Protein AF-A0A285QYZ1-F1 (afdb_monomer)

Foldseek 3Di:
DDDDDDDDDDDDDDDDPPPPPPPPPPPPPPPWAAFFAPAFADPLCVLVLVLQQVDDADPLDDRDDSRFKDWQDDPRHFWTKMKGASTLFKIKIWTGLGSVDDDTDIDIDTLVCLQPDAWDWRDLDAFGKTKTKGKHKDDFPAKDKDDCCVFWPDGKTWDWTDNDPRTIMIMIMTMGHHHNVSDGRFIWIDGPVDDIDTHD

Structure (mmCIF, N/CA/C/O backbone):
da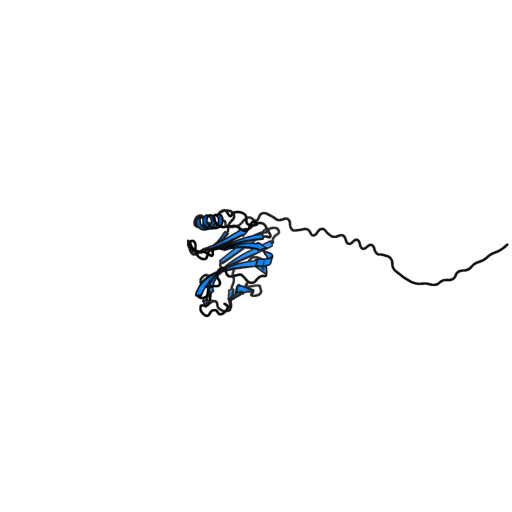ta_AF-A0A285QYZ1-F1
#
_entry.id   AF-A0A285QYZ1-F1
#
loop_
_atom_site.group_PDB
_atom_site.id
_atom_site.type_symbol
_atom_site.label_atom_id
_atom_site.label_alt_id
_atom_site.label_comp_id
_atom_site.label_asym_id
_atom_site.label_entity_id
_atom_site.label_seq_id
_atom_site.pdbx_PDB_ins_code
_atom_site.Cartn_x
_atom_site.Cartn_y
_atom_site.Cartn_z
_atom_site.occupancy
_atom_site.B_iso_or_equiv
_atom_site.auth_seq_id
_atom_site.auth_comp_id
_atom_site.auth_asym_id
_atom_site.auth_atom_id
_atom_site.pdbx_PDB_model_num
ATOM 1 N N . MET A 1 1 ? -11.113 -36.957 92.782 1.00 35.94 1 MET A N 1
ATOM 2 C CA . MET A 1 1 ? -9.769 -36.358 92.970 1.00 35.94 1 MET A CA 1
ATOM 3 C C . MET A 1 1 ? -9.067 -36.453 91.620 1.00 35.94 1 MET A C 1
ATOM 5 O O . MET A 1 1 ? -9.061 -37.548 91.094 1.00 35.94 1 MET A O 1
ATOM 9 N N . GLY A 1 2 ? -8.565 -35.432 90.932 1.00 36.56 2 GLY A N 1
ATOM 10 C CA . GLY A 1 2 ? -8.428 -33.998 91.167 1.00 36.56 2 GLY A CA 1
ATOM 11 C C . GLY A 1 2 ? -8.202 -33.289 89.814 1.00 36.56 2 GLY A C 1
ATOM 12 O O . GLY A 1 2 ? -7.959 -33.935 88.800 1.00 36.56 2 GLY A O 1
ATOM 13 N N . ARG A 1 3 ? -8.366 -31.964 89.822 1.00 43.25 3 ARG A N 1
ATOM 14 C CA . ARG A 1 3 ? -8.270 -31.018 88.695 1.00 43.25 3 ARG A CA 1
ATOM 15 C C . ARG A 1 3 ? -6.832 -30.832 88.184 1.00 43.25 3 ARG A C 1
ATOM 17 O O . ARG A 1 3 ? -5.896 -31.007 88.954 1.00 43.25 3 ARG A O 1
ATOM 24 N N . GLY A 1 4 ? -6.691 -30.298 86.966 1.00 33.59 4 GLY A N 1
ATOM 25 C CA . GLY A 1 4 ? -5.465 -29.631 86.509 1.00 33.59 4 GLY A CA 1
ATOM 26 C C . GLY A 1 4 ? -5.650 -28.852 85.202 1.00 33.59 4 GLY A C 1
ATOM 27 O O . GLY A 1 4 ? -5.590 -29.434 84.129 1.00 33.59 4 GLY A O 1
ATOM 28 N N . PHE A 1 5 ? -5.893 -27.543 85.317 1.00 43.97 5 PHE A N 1
ATOM 29 C CA . PHE A 1 5 ? -5.829 -26.542 84.242 1.00 43.97 5 PHE A CA 1
ATOM 30 C C . PHE A 1 5 ? -4.370 -26.229 83.872 1.00 43.97 5 PHE A C 1
ATOM 32 O O . PHE A 1 5 ? -3.501 -26.262 84.741 1.00 43.97 5 PHE A O 1
ATOM 39 N N . GLY A 1 6 ? -4.133 -25.802 82.630 1.00 33.53 6 GLY A N 1
ATOM 40 C CA . GLY A 1 6 ? -2.868 -25.195 82.212 1.00 33.53 6 GLY A CA 1
ATOM 41 C C . GLY A 1 6 ? -2.947 -24.593 80.811 1.00 33.53 6 GLY A C 1
ATOM 42 O O . GLY A 1 6 ? -2.484 -25.195 79.852 1.00 33.53 6 GLY A O 1
ATOM 43 N N . VAL A 1 7 ? -3.564 -23.415 80.700 1.00 44.44 7 VAL A N 1
ATOM 44 C CA . VAL A 1 7 ? -3.479 -22.539 79.521 1.00 44.44 7 VAL A CA 1
ATOM 45 C C . VAL A 1 7 ? -2.119 -21.846 79.543 1.00 44.44 7 VAL A C 1
ATOM 47 O O . VAL A 1 7 ? -1.777 -21.235 80.551 1.00 44.44 7 VAL A O 1
ATOM 50 N N . LEU A 1 8 ? -1.396 -21.860 78.425 1.00 41.22 8 LEU A N 1
ATOM 51 C CA . LEU A 1 8 ? -0.415 -20.824 78.104 1.00 41.22 8 LEU A CA 1
ATOM 52 C C . LEU A 1 8 ? -0.618 -20.402 76.649 1.00 41.22 8 LEU A C 1
ATOM 54 O O . LEU A 1 8 ? -0.287 -21.118 75.708 1.00 41.22 8 LEU A O 1
ATOM 58 N N . CYS A 1 9 ? -1.213 -19.221 76.499 1.00 34.00 9 CYS A N 1
ATOM 59 C CA . CYS A 1 9 ? -1.198 -18.437 75.279 1.00 34.00 9 CYS A CA 1
ATOM 60 C C . CYS A 1 9 ? 0.248 -18.116 74.883 1.00 34.00 9 CYS A C 1
ATOM 62 O O . CYS A 1 9 ? 1.008 -17.588 75.692 1.00 34.00 9 CYS A O 1
ATOM 64 N N . SER A 1 10 ? 0.585 -18.316 73.612 1.00 40.56 10 SER A N 1
ATOM 65 C CA . SER A 1 10 ? 1.468 -17.408 72.877 1.00 40.56 10 SER A CA 1
ATOM 66 C C . SER A 1 10 ? 1.077 -17.403 71.399 1.00 40.56 10 SER A C 1
ATOM 68 O O . SER A 1 10 ? 1.306 -18.328 70.633 1.00 40.56 10 SER A O 1
ATOM 70 N N . THR A 1 11 ? 0.364 -16.329 71.107 1.00 40.88 11 THR A N 1
ATOM 71 C CA . THR A 1 11 ? 0.007 -15.632 69.875 1.00 40.88 11 THR A CA 1
ATOM 72 C C . THR A 1 11 ? 1.037 -15.588 68.725 1.00 40.88 11 THR A C 1
ATOM 74 O O . THR A 1 11 ? 2.233 -15.461 68.964 1.00 40.88 11 THR A O 1
ATOM 77 N N . VAL A 1 12 ? 0.466 -15.461 67.508 1.00 37.19 12 VAL A N 1
ATOM 78 C CA . VAL A 1 12 ? 0.984 -14.928 66.212 1.00 37.19 12 VAL A CA 1
ATOM 79 C C . VAL A 1 12 ? 1.873 -15.910 65.414 1.00 37.19 12 VAL A C 1
ATOM 81 O O . VAL A 1 12 ? 2.801 -16.474 65.963 1.00 37.19 12 VAL A O 1
ATOM 84 N N . ALA A 1 13 ? 1.667 -16.209 64.125 1.00 36.06 13 ALA A N 1
ATOM 85 C CA . ALA A 1 13 ? 1.184 -15.384 63.021 1.00 36.06 13 ALA A CA 1
ATOM 86 C C . ALA A 1 13 ? 0.623 -16.238 61.862 1.00 36.06 13 ALA A C 1
ATOM 88 O O . ALA A 1 13 ? 1.117 -17.334 61.621 1.00 36.06 13 ALA A O 1
ATOM 89 N N . LEU A 1 14 ? -0.372 -15.678 61.156 1.00 35.84 14 LEU A N 1
ATOM 90 C CA . LEU A 1 14 ? -0.479 -15.548 59.688 1.00 35.84 14 LEU A CA 1
ATOM 91 C C . LEU A 1 14 ? 0.236 -16.625 58.834 1.00 35.84 14 LEU A C 1
ATOM 93 O O . LEU A 1 14 ? 1.443 -16.791 58.916 1.00 35.84 14 LEU A O 1
ATOM 97 N N . VAL A 1 15 ? -0.403 -17.298 57.878 1.00 39.53 15 VAL A N 1
ATOM 98 C CA . VAL A 1 15 ? -1.133 -16.718 56.743 1.00 39.53 15 VAL A CA 1
ATOM 99 C C . VAL A 1 15 ? -2.159 -17.744 56.246 1.00 39.53 15 VAL A C 1
ATOM 101 O O . VAL A 1 15 ? -1.820 -18.877 55.915 1.00 39.53 15 VAL A O 1
ATOM 104 N N . THR A 1 16 ? -3.417 -17.324 56.148 1.00 41.75 16 THR A N 1
ATOM 105 C CA . THR A 1 16 ? -4.431 -17.945 55.293 1.00 41.75 16 THR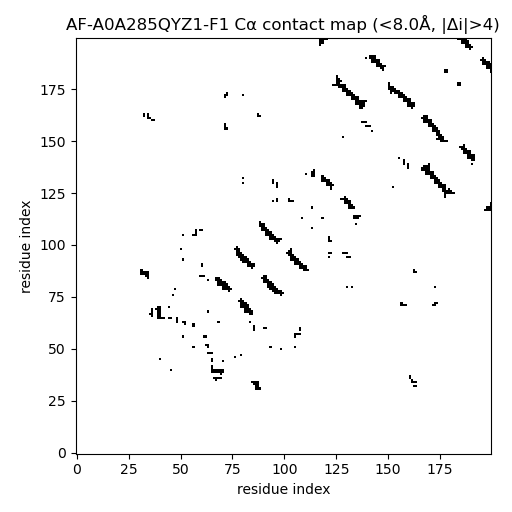 A CA 1
ATOM 106 C C . THR A 1 16 ? -3.919 -17.970 53.859 1.00 41.75 16 THR A C 1
ATOM 108 O O . THR A 1 16 ? -3.808 -16.918 53.229 1.00 41.75 16 THR A O 1
ATOM 111 N N . VAL A 1 17 ? -3.608 -19.156 53.340 1.00 44.97 17 VAL A N 1
ATOM 112 C CA . VAL A 1 17 ? -3.366 -19.347 51.910 1.00 44.97 17 VAL A CA 1
ATOM 113 C C . VAL A 1 17 ? -4.695 -19.087 51.202 1.00 44.97 17 VAL A C 1
ATOM 115 O O . VAL A 1 17 ? -5.559 -19.958 51.126 1.00 44.97 17 VAL A O 1
ATOM 118 N N . LEU A 1 18 ? -4.879 -17.849 50.735 1.00 37.94 18 LEU A N 1
ATOM 119 C CA . LEU A 1 18 ? -5.828 -17.546 49.679 1.00 37.94 18 LEU A CA 1
ATOM 120 C C . LEU A 1 18 ? -5.410 -18.400 48.484 1.00 37.94 18 LEU A C 1
ATOM 122 O O . LEU A 1 18 ? -4.414 -18.113 47.823 1.00 37.94 18 LEU A O 1
ATOM 126 N N . ALA A 1 19 ? -6.187 -19.438 48.198 1.00 41.47 19 ALA A N 1
ATOM 127 C CA . ALA A 1 19 ? -6.257 -19.991 46.862 1.00 41.47 19 ALA A CA 1
ATOM 128 C C . ALA A 1 19 ? -6.891 -18.915 45.970 1.00 41.47 19 ALA A C 1
ATOM 130 O O . ALA A 1 19 ? -8.092 -18.920 45.710 1.00 41.47 19 ALA A O 1
ATOM 131 N N . ALA A 1 20 ? -6.084 -17.934 45.560 1.00 42.28 20 ALA A N 1
ATOM 132 C CA . ALA A 1 20 ? -6.387 -17.137 44.393 1.00 42.28 20 ALA A CA 1
ATOM 133 C C . ALA A 1 20 ? -6.405 -18.130 43.234 1.00 42.28 20 ALA A C 1
ATOM 135 O O . ALA A 1 20 ? -5.362 -18.574 42.756 1.00 42.28 20 ALA A O 1
ATOM 136 N N . ALA A 1 21 ? -7.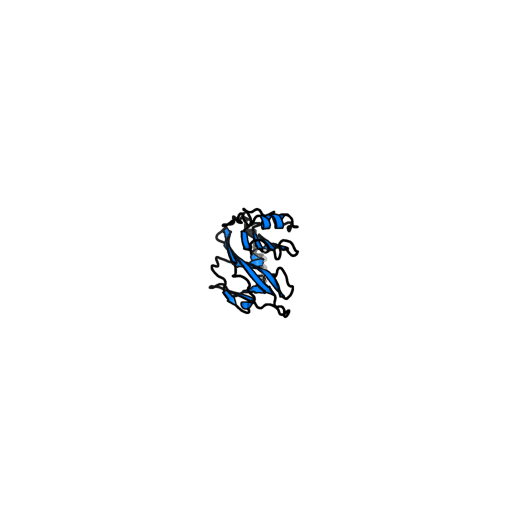608 -18.543 42.851 1.00 41.66 21 ALA A N 1
ATOM 137 C CA . ALA A 1 21 ? -7.849 -19.136 41.560 1.00 41.66 21 ALA A CA 1
ATOM 138 C C . ALA A 1 21 ? -7.391 -18.102 40.530 1.00 41.66 21 ALA A C 1
ATOM 140 O O . ALA A 1 21 ? -8.144 -17.218 40.132 1.00 41.66 21 ALA A O 1
ATOM 141 N N . THR A 1 22 ? -6.128 -18.187 40.122 1.00 48.16 22 THR A N 1
ATOM 142 C CA . THR A 1 22 ? -5.674 -17.653 38.850 1.00 48.16 22 THR A CA 1
ATOM 143 C C . THR A 1 22 ? -6.346 -18.524 37.801 1.00 48.16 22 THR A C 1
ATOM 145 O O . THR A 1 22 ? -5.755 -19.463 37.265 1.00 48.16 22 THR A O 1
ATOM 148 N N . ALA A 1 23 ? -7.636 -18.276 37.582 1.00 42.25 23 ALA A N 1
ATOM 149 C CA . ALA A 1 23 ? -8.268 -18.621 36.337 1.00 42.25 23 ALA A CA 1
ATOM 150 C C . ALA A 1 23 ? -7.384 -17.967 35.275 1.00 42.25 23 ALA A C 1
ATOM 152 O O . ALA A 1 23 ? -7.339 -16.746 35.152 1.00 42.25 23 ALA A O 1
ATOM 153 N N . CYS A 1 24 ? -6.590 -18.784 34.586 1.00 48.91 24 CYS A N 1
ATOM 154 C CA . CYS A 1 24 ? -6.132 -18.425 33.263 1.00 48.91 24 CYS A CA 1
ATOM 155 C C . CYS A 1 24 ? -7.424 -18.266 32.469 1.00 48.91 24 CYS A C 1
ATOM 157 O O . CYS A 1 24 ? -7.984 -19.258 32.002 1.00 48.91 24 CYS A O 1
ATOM 159 N N . GLU A 1 25 ? -7.969 -17.050 32.431 1.00 43.53 25 GLU A N 1
ATOM 160 C CA . GLU A 1 25 ? -8.977 -16.725 31.441 1.00 43.53 25 GLU A CA 1
ATOM 161 C C . GLU A 1 25 ? -8.355 -17.124 30.104 1.00 43.53 25 GLU A C 1
ATOM 163 O O . GLU A 1 25 ? -7.230 -16.698 29.809 1.00 43.53 25 GLU A O 1
ATOM 168 N N . PRO A 1 26 ? -8.991 -18.023 29.336 1.00 42.66 26 PRO A N 1
ATOM 169 C CA . PRO A 1 26 ? -8.499 -18.319 28.012 1.00 42.66 26 PRO A CA 1
ATOM 170 C C . PRO A 1 26 ? -8.478 -16.984 27.281 1.00 42.66 26 PRO A C 1
ATOM 172 O O . PRO A 1 26 ? -9.521 -16.353 27.113 1.00 42.66 26 PRO A O 1
ATOM 175 N N . VAL A 1 27 ? -7.281 -16.530 26.906 1.00 50.75 27 VAL A N 1
ATOM 176 C CA . VAL A 1 27 ? -7.129 -15.396 26.004 1.00 50.75 27 VAL A CA 1
ATOM 177 C C . VAL A 1 27 ? -7.958 -15.763 24.783 1.00 50.75 27 VAL A C 1
ATOM 179 O O . VAL A 1 27 ? -7.614 -16.694 24.053 1.00 50.75 27 VAL A O 1
ATOM 182 N N . LEU A 1 28 ? -9.105 -15.103 24.627 1.00 51.62 28 LEU A N 1
ATOM 183 C CA . LEU A 1 28 ? -9.952 -15.233 23.456 1.00 51.62 28 LEU A CA 1
ATOM 184 C C . LEU A 1 28 ? -9.130 -14.693 22.293 1.00 51.62 28 LEU A C 1
ATOM 186 O O . LEU A 1 28 ? -9.131 -13.495 22.025 1.00 51.62 28 LEU A O 1
ATOM 190 N N . VAL A 1 29 ? -8.373 -15.574 21.639 1.00 56.91 29 VAL A N 1
ATOM 191 C CA . VAL A 1 29 ? -7.735 -15.255 20.368 1.00 56.91 29 VAL A CA 1
ATOM 192 C C . VAL A 1 29 ? -8.879 -14.860 19.436 1.00 56.91 29 VAL A C 1
ATOM 194 O O . VAL A 1 29 ? -9.803 -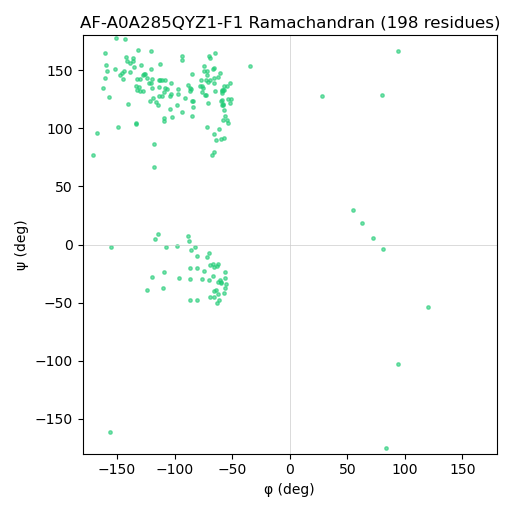15.666 19.264 1.00 56.91 29 VAL A O 1
ATOM 197 N N . PRO A 1 30 ? -8.883 -13.634 18.879 1.00 61.19 30 PRO A N 1
ATOM 198 C CA . PRO A 1 30 ? -9.910 -13.229 17.937 1.00 61.19 30 PRO A CA 1
ATOM 199 C C . PRO A 1 30 ? -10.013 -14.295 16.851 1.00 61.19 30 PRO A C 1
ATOM 201 O O . PRO A 1 30 ? -9.006 -14.676 16.251 1.00 61.19 30 PRO A O 1
ATOM 204 N N . ALA A 1 31 ? -11.214 -14.833 16.638 1.00 64.69 31 ALA A N 1
ATOM 205 C CA . ALA A 1 31 ? -11.417 -15.810 15.581 1.00 64.69 31 ALA A CA 1
ATOM 206 C C . ALA A 1 31 ? -10.994 -15.167 14.253 1.00 64.69 31 ALA A C 1
ATOM 208 O O . ALA A 1 31 ? -11.558 -14.138 13.878 1.00 64.69 31 ALA A O 1
ATOM 209 N N . ARG A 1 32 ? -10.008 -15.762 13.572 1.00 81.12 32 ARG A N 1
ATOM 210 C CA . ARG A 1 32 ? -9.571 -15.352 12.232 1.00 81.12 32 ARG A CA 1
ATOM 211 C C . ARG A 1 32 ? -10.766 -15.446 11.293 1.00 81.12 32 ARG A C 1
ATOM 213 O O . ARG A 1 32 ? -11.376 -16.510 11.170 1.00 81.12 32 ARG A O 1
ATOM 220 N N . ARG A 1 33 ? -11.142 -14.324 10.681 1.00 83.00 33 ARG A N 1
ATOM 221 C CA . ARG A 1 33 ? -12.292 -14.249 9.775 1.00 83.00 33 ARG A CA 1
ATOM 222 C C . ARG A 1 33 ? -11.819 -13.980 8.353 1.00 83.00 33 ARG A C 1
ATOM 224 O O . ARG A 1 33 ? -10.907 -13.176 8.172 1.00 83.00 33 ARG A O 1
ATOM 231 N N . PRO A 1 34 ? -12.453 -14.601 7.346 1.00 83.31 34 PRO A N 1
ATOM 232 C CA . PRO A 1 34 ? -12.289 -14.170 5.969 1.00 83.31 34 PRO A CA 1
ATOM 233 C C . PRO A 1 34 ? -12.701 -12.703 5.837 1.00 83.31 34 PRO A C 1
ATOM 235 O O . PRO A 1 34 ? -13.764 -12.309 6.324 1.00 83.31 34 PRO A O 1
ATOM 238 N N . VAL A 1 35 ? -11.869 -11.913 5.166 1.00 86.75 35 VAL A N 1
ATOM 239 C CA . VAL A 1 35 ? -12.151 -10.509 4.861 1.00 86.75 35 VAL A CA 1
ATOM 240 C C . VAL A 1 35 ? -12.555 -10.402 3.399 1.00 86.75 35 VAL A C 1
ATOM 242 O O . VAL A 1 35 ? -11.865 -10.909 2.515 1.00 86.75 35 VAL A O 1
ATOM 245 N N . LEU A 1 36 ? -13.676 -9.732 3.140 1.00 82.56 36 LEU A N 1
ATOM 246 C CA . LEU A 1 36 ? -14.086 -9.386 1.784 1.00 82.56 36 LEU A CA 1
ATOM 247 C C . LEU A 1 36 ? -13.524 -8.014 1.430 1.00 82.56 36 LEU A C 1
ATOM 249 O O . LEU A 1 36 ? -13.746 -7.035 2.142 1.00 82.56 36 LEU A O 1
ATOM 253 N N . LEU A 1 37 ? -12.814 -7.941 0.309 1.00 83.56 37 LEU A N 1
ATOM 254 C CA . LEU A 1 37 ? -12.347 -6.666 -0.212 1.00 83.56 37 LEU A CA 1
ATOM 255 C C . LEU A 1 37 ? -13.521 -5.907 -0.854 1.00 83.56 37 LEU A C 1
ATOM 257 O O . LEU A 1 37 ? -14.280 -6.500 -1.622 1.00 83.56 37 LEU A O 1
ATOM 261 N N . PRO A 1 38 ? -13.674 -4.601 -0.578 1.00 79.25 38 PRO A N 1
ATOM 262 C CA . PRO A 1 38 ? -14.781 -3.805 -1.100 1.00 79.25 38 PRO A CA 1
ATOM 263 C C . PRO A 1 38 ? -14.664 -3.559 -2.608 1.00 79.25 38 PRO A C 1
ATOM 265 O O . PRO A 1 38 ? -15.677 -3.449 -3.292 1.00 79.25 38 PRO A O 1
ATOM 268 N N . GLU A 1 39 ? -13.438 -3.484 -3.130 1.00 84.88 39 GLU A N 1
ATOM 269 C CA . GLU A 1 39 ? -13.160 -3.274 -4.549 1.00 84.88 39 GLU A CA 1
ATOM 270 C C . GLU A 1 39 ? -12.091 -4.269 -5.019 1.00 84.88 39 GLU A C 1
ATOM 272 O O . GLU A 1 39 ? -10.912 -4.089 -4.706 1.00 84.88 39 GLU A O 1
ATOM 277 N N . PRO A 1 40 ? -12.482 -5.329 -5.745 1.00 83.69 40 PRO A N 1
ATOM 278 C CA . PRO A 1 40 ? -11.530 -6.267 -6.323 1.00 83.69 40 PRO A CA 1
ATOM 279 C C . PRO A 1 40 ? -10.720 -5.620 -7.453 1.00 83.69 40 PRO A C 1
ATOM 281 O O . PRO A 1 40 ? -11.135 -4.629 -8.061 1.00 83.69 40 PRO A O 1
ATOM 284 N N . ALA A 1 41 ? -9.576 -6.217 -7.780 1.00 91.75 41 ALA A N 1
ATOM 285 C CA . ALA A 1 41 ? -8.691 -5.735 -8.827 1.00 91.75 41 ALA A CA 1
ATOM 286 C C . ALA A 1 41 ? -9.410 -5.670 -10.199 1.00 91.75 41 ALA A C 1
ATOM 288 O O . ALA A 1 41 ? -10.059 -6.644 -10.629 1.00 91.75 41 ALA A O 1
ATOM 289 N N . PRO A 1 42 ? -9.287 -4.540 -10.927 1.00 92.56 42 PRO A N 1
ATOM 290 C CA . PRO A 1 42 ? -9.924 -4.367 -12.229 1.00 92.56 42 PRO A CA 1
ATOM 291 C C . PRO A 1 42 ? -9.351 -5.344 -13.263 1.00 92.56 42 PRO A C 1
ATOM 293 O O . PRO A 1 42 ? -8.284 -5.923 -13.082 1.00 92.56 42 PRO A O 1
ATOM 296 N N . ALA A 1 43 ? -10.038 -5.524 -14.394 1.00 93.50 43 ALA A N 1
ATOM 297 C CA . ALA A 1 43 ? -9.565 -6.424 -15.452 1.00 93.50 43 ALA A CA 1
ATOM 298 C C . ALA A 1 43 ? -8.194 -6.033 -16.023 1.00 93.50 43 ALA A C 1
ATOM 300 O O . ALA A 1 43 ? -7.403 -6.908 -16.365 1.00 93.50 43 ALA A O 1
ATOM 301 N N . SER A 1 44 ? -7.886 -4.735 -16.058 1.00 93.12 44 SER A N 1
ATOM 302 C CA . SER A 1 44 ? -6.576 -4.219 -16.463 1.00 93.12 44 SER A CA 1
ATOM 303 C C . SER A 1 44 ? -5.434 -4.650 -15.537 1.00 93.12 44 SER A C 1
ATOM 305 O O . SER A 1 44 ? -4.288 -4.619 -15.964 1.00 93.12 44 SER A O 1
ATOM 307 N N . ALA A 1 45 ? -5.725 -5.085 -14.308 1.00 93.69 45 ALA A N 1
ATOM 308 C CA . ALA A 1 45 ? -4.738 -5.537 -13.330 1.00 93.69 45 ALA A CA 1
ATOM 309 C C . ALA A 1 45 ? -4.410 -7.039 -13.426 1.00 93.69 45 ALA A C 1
ATOM 311 O O . ALA A 1 45 ? -3.700 -7.558 -12.568 1.00 93.69 45 ALA A O 1
ATOM 312 N N . GLN A 1 46 ? -4.902 -7.758 -14.444 1.00 93.50 46 GLN A N 1
ATOM 313 C CA . GLN A 1 46 ? -4.624 -9.194 -14.594 1.00 93.50 46 GLN A CA 1
ATOM 314 C C . GLN A 1 46 ? -3.119 -9.494 -14.636 1.00 93.50 46 GLN A C 1
ATOM 316 O O . GLN A 1 46 ? -2.673 -10.452 -14.017 1.00 93.50 46 GLN A O 1
ATOM 321 N N . TRP A 1 47 ? -2.329 -8.627 -15.273 1.00 92.50 47 TRP A N 1
ATOM 322 C CA . TRP A 1 47 ? -0.879 -8.795 -15.348 1.00 92.50 47 TRP A CA 1
ATOM 323 C C . TRP A 1 47 ? -0.201 -8.802 -13.966 1.00 92.50 47 TRP A C 1
ATOM 325 O O . TRP A 1 47 ? 0.805 -9.483 -13.800 1.00 92.50 47 TRP A O 1
ATOM 335 N N . ILE A 1 48 ? -0.752 -8.083 -12.977 1.00 93.88 48 ILE A N 1
ATOM 336 C CA . ILE A 1 48 ? -0.239 -8.051 -11.596 1.00 93.88 48 ILE A CA 1
ATOM 337 C C . ILE A 1 48 ? -0.473 -9.409 -10.942 1.00 93.88 48 ILE A C 1
ATOM 339 O O . ILE A 1 48 ? 0.425 -9.953 -10.308 1.00 93.88 48 ILE A O 1
ATOM 343 N N . VAL A 1 49 ? -1.672 -9.968 -11.124 1.00 93.56 49 VAL A N 1
ATOM 344 C CA . VAL A 1 49 ? -2.026 -11.296 -10.611 1.00 93.56 49 VAL A CA 1
ATOM 345 C C . VAL A 1 49 ? -1.126 -12.360 -11.234 1.00 93.56 49 VAL A C 1
ATOM 347 O O . VAL A 1 49 ? -0.544 -13.155 -10.504 1.00 93.56 49 VAL A O 1
ATOM 350 N N . ASP A 1 50 ? -0.961 -12.330 -12.558 1.00 92.31 50 ASP A N 1
ATOM 351 C CA . ASP A 1 50 ? -0.130 -13.292 -13.287 1.00 92.31 50 ASP A CA 1
ATOM 352 C C . ASP A 1 50 ? 1.344 -13.202 -12.862 1.00 92.31 50 ASP A C 1
ATOM 354 O O . ASP A 1 50 ? 1.989 -14.226 -12.639 1.00 92.31 50 ASP A O 1
ATOM 358 N N . LEU A 1 51 ? 1.869 -11.980 -12.702 1.00 91.75 51 LEU A N 1
ATOM 359 C CA . LEU A 1 51 ? 3.235 -11.752 -12.233 1.00 91.75 51 LEU A CA 1
ATOM 360 C C . LEU A 1 51 ? 3.424 -12.284 -10.810 1.00 91.75 51 LEU A C 1
ATOM 362 O O . LEU A 1 51 ? 4.361 -13.033 -10.561 1.00 91.75 51 LEU A O 1
ATOM 366 N N . VAL A 1 52 ? 2.532 -11.931 -9.882 1.00 91.56 52 VAL A N 1
ATOM 367 C CA . VAL A 1 52 ? 2.628 -12.354 -8.478 1.00 91.56 52 VAL A CA 1
ATOM 368 C C . VAL A 1 52 ? 2.494 -13.872 -8.336 1.00 91.56 52 VAL A C 1
ATOM 370 O O . VAL A 1 52 ? 3.236 -14.467 -7.560 1.00 91.56 52 VAL A O 1
ATOM 373 N N . ALA A 1 53 ? 1.607 -14.509 -9.104 1.00 87.75 53 ALA A N 1
ATOM 374 C CA . ALA A 1 53 ? 1.434 -15.962 -9.099 1.00 87.75 53 ALA A CA 1
ATOM 375 C C . ALA A 1 53 ? 2.652 -16.721 -9.658 1.00 87.75 53 ALA A C 1
ATOM 377 O O . ALA A 1 53 ? 2.894 -17.862 -9.277 1.00 87.75 53 ALA A O 1
ATOM 378 N N . ALA A 1 54 ? 3.434 -16.099 -10.545 1.00 88.62 54 ALA A N 1
ATOM 379 C CA . ALA A 1 54 ? 4.665 -16.682 -11.080 1.00 88.62 54 ALA A CA 1
ATOM 380 C C . ALA A 1 54 ? 5.875 -16.546 -10.133 1.00 88.62 54 ALA A C 1
ATOM 382 O O . ALA A 1 54 ? 6.929 -17.133 -10.392 1.00 88.62 54 ALA A O 1
ATOM 383 N N . LEU A 1 55 ? 5.752 -15.761 -9.058 1.00 87.38 55 LEU A N 1
ATOM 384 C CA . LEU A 1 55 ? 6.812 -15.527 -8.081 1.00 87.38 55 LEU A CA 1
ATOM 385 C C . LEU A 1 55 ? 6.716 -16.487 -6.890 1.00 87.38 55 LEU A C 1
ATOM 387 O O . LEU A 1 55 ? 5.678 -17.076 -6.598 1.00 87.38 55 LEU A O 1
ATOM 391 N N . ASN A 1 56 ? 7.821 -16.604 -6.150 1.00 87.19 56 ASN A N 1
ATOM 392 C CA . ASN A 1 56 ? 7.842 -17.355 -4.899 1.00 87.19 56 ASN A CA 1
ATOM 393 C C . ASN A 1 56 ? 7.069 -16.589 -3.818 1.00 87.19 56 ASN A C 1
ATOM 395 O O . ASN A 1 56 ? 7.588 -15.645 -3.218 1.00 87.19 56 ASN A O 1
ATOM 399 N N . LEU A 1 57 ? 5.832 -17.012 -3.569 1.00 90.31 57 LEU A N 1
ATOM 400 C CA . LEU A 1 57 ? 4.998 -16.477 -2.500 1.00 90.31 57 LEU A CA 1
ATOM 401 C C . LEU A 1 57 ? 5.524 -16.919 -1.124 1.00 90.31 57 LEU A C 1
ATOM 403 O O . LEU A 1 57 ? 5.903 -18.084 -0.959 1.00 90.31 57 LEU A O 1
ATOM 407 N N . PRO A 1 58 ? 5.513 -16.035 -0.104 1.00 92.94 58 PRO A N 1
ATOM 408 C CA . PRO A 1 58 ? 5.657 -16.471 1.278 1.00 92.94 58 PRO A CA 1
ATOM 409 C C . PRO A 1 58 ? 4.635 -17.581 1.588 1.00 92.94 58 PRO A C 1
ATOM 411 O O . PRO A 1 58 ? 3.484 -17.446 1.175 1.00 92.94 58 PRO A O 1
ATOM 414 N N . PRO A 1 59 ? 4.991 -18.646 2.332 1.00 92.69 59 PRO A N 1
ATOM 415 C CA . PRO A 1 59 ? 4.095 -19.785 2.577 1.00 92.69 59 PRO A CA 1
ATOM 416 C C . PRO A 1 59 ? 2.743 -19.427 3.213 1.00 92.69 59 PRO A C 1
ATOM 418 O O . PRO A 1 59 ? 1.786 -20.188 3.112 1.00 92.69 59 PRO A O 1
ATOM 421 N N . GLN A 1 60 ? 2.677 -18.289 3.905 1.00 94.88 60 GLN A N 1
ATOM 422 C CA . GLN A 1 60 ? 1.474 -17.765 4.548 1.00 94.88 60 GLN A CA 1
ATOM 423 C C . GLN A 1 60 ? 0.544 -17.039 3.569 1.00 94.88 60 GLN A C 1
ATOM 425 O O . GLN A 1 60 ? -0.631 -16.843 3.875 1.00 94.88 60 GLN A O 1
ATOM 430 N N . CYS A 1 61 ? 1.062 -16.608 2.419 1.00 95.00 61 CYS A N 1
ATOM 431 C CA . CYS A 1 61 ? 0.294 -15.872 1.433 1.00 95.00 61 CYS A CA 1
ATOM 432 C C . CYS A 1 61 ? -0.476 -16.838 0.534 1.00 95.00 61 CYS A C 1
ATOM 434 O O . CYS A 1 61 ? 0.150 -17.611 -0.193 1.00 95.00 61 CYS A O 1
ATOM 436 N N . PRO A 1 62 ? -1.819 -16.785 0.520 1.00 93.50 62 PRO A N 1
ATOM 437 C CA . PRO A 1 62 ? -2.575 -17.497 -0.493 1.00 93.50 62 PRO A CA 1
ATOM 438 C C . PRO A 1 62 ? -2.277 -16.888 -1.865 1.00 93.50 62 PRO A C 1
ATOM 440 O O . PRO A 1 62 ? -1.983 -15.691 -1.968 1.00 93.50 62 PRO A O 1
ATOM 443 N N . GLU A 1 63 ? -2.392 -17.696 -2.917 1.00 93.44 63 GLU A N 1
ATOM 444 C CA . GLU A 1 63 ? -2.321 -17.193 -4.287 1.00 93.44 63 GLU A CA 1
ATOM 445 C C . GLU A 1 63 ? -3.417 -16.140 -4.508 1.00 93.44 63 GLU A C 1
ATOM 447 O O . GLU A 1 63 ? -4.604 -16.410 -4.265 1.00 93.44 63 GLU A O 1
ATOM 452 N N . PRO A 1 64 ? -3.059 -14.917 -4.933 1.00 93.38 64 PRO A N 1
ATOM 453 C CA . PRO A 1 64 ? -4.057 -13.898 -5.167 1.00 93.38 64 PRO A CA 1
ATOM 454 C C . PRO A 1 64 ? -4.832 -14.184 -6.451 1.00 93.38 64 PRO A C 1
ATOM 456 O O . PRO A 1 64 ? -4.317 -14.684 -7.445 1.00 93.38 64 PRO A O 1
ATOM 459 N N . THR A 1 65 ? -6.089 -13.769 -6.449 1.00 94.38 65 THR A N 1
ATOM 460 C CA . THR A 1 65 ? -6.947 -13.691 -7.628 1.00 94.38 65 THR A CA 1
ATOM 461 C C . THR A 1 65 ? -7.389 -12.247 -7.792 1.00 94.38 65 THR A C 1
ATOM 463 O O . THR A 1 65 ? -7.324 -11.457 -6.847 1.00 94.38 65 THR A O 1
ATOM 466 N N . ARG A 1 66 ? -7.950 -11.891 -8.949 1.00 94.25 66 ARG A N 1
ATOM 467 C CA . ARG A 1 66 ? -8.548 -10.559 -9.111 1.00 94.25 66 ARG A CA 1
ATOM 468 C C . ARG A 1 66 ? -9.617 -10.244 -8.063 1.00 94.25 66 ARG A C 1
ATOM 470 O O . ARG A 1 66 ? -9.732 -9.101 -7.649 1.00 94.25 66 ARG A O 1
ATOM 477 N N . SER A 1 67 ? -10.384 -11.241 -7.623 1.00 93.81 67 SER A N 1
ATOM 478 C CA . SER A 1 67 ? -11.410 -11.068 -6.587 1.00 93.81 67 SER A CA 1
ATOM 479 C C . SER A 1 67 ? -10.852 -10.909 -5.174 1.00 93.81 67 SER A C 1
ATOM 481 O O . SER A 1 67 ? -11.543 -10.369 -4.317 1.00 93.81 67 SER A O 1
ATOM 483 N N . THR A 1 68 ? -9.634 -11.389 -4.920 1.00 94.00 68 THR A N 1
ATOM 484 C CA . THR A 1 68 ? -9.019 -11.381 -3.584 1.00 94.00 68 THR A CA 1
ATOM 485 C C . THR A 1 68 ? -7.895 -10.364 -3.445 1.00 94.00 68 THR A C 1
ATOM 487 O O . THR A 1 68 ? -7.383 -10.208 -2.346 1.00 94.00 68 THR A O 1
ATOM 490 N N . MET A 1 69 ? -7.546 -9.636 -4.507 1.00 95.00 69 MET A N 1
ATOM 491 C CA . MET A 1 69 ? -6.517 -8.597 -4.514 1.00 95.00 69 MET A CA 1
ATOM 492 C C . MET A 1 69 ? -7.126 -7.203 -4.684 1.00 95.00 69 MET A C 1
ATOM 494 O O . MET A 1 69 ? -8.045 -7.006 -5.476 1.00 95.00 69 MET A O 1
ATOM 498 N N . THR A 1 70 ? -6.561 -6.225 -3.980 1.00 95.81 70 THR A N 1
ATOM 499 C CA . THR A 1 70 ? -6.742 -4.791 -4.222 1.00 95.81 70 THR A CA 1
ATOM 500 C C . THR A 1 70 ? -5.466 -4.229 -4.835 1.00 95.81 70 THR A C 1
ATOM 502 O O . THR A 1 70 ? -4.379 -4.463 -4.314 1.00 95.81 70 THR A O 1
ATOM 505 N N . VAL A 1 71 ? -5.596 -3.426 -5.889 1.00 94.50 71 VAL A N 1
ATOM 506 C CA . VAL A 1 71 ? -4.496 -2.602 -6.413 1.00 94.50 71 VAL A CA 1
ATOM 507 C C . VAL A 1 71 ? -4.652 -1.192 -5.852 1.00 94.50 71 VAL A C 1
ATOM 509 O O . VAL A 1 71 ? -5.695 -0.568 -6.046 1.00 94.50 71 VAL A O 1
ATOM 512 N N . LEU A 1 72 ? -3.646 -0.713 -5.120 1.00 93.88 72 LEU A N 1
ATOM 513 C CA . LEU A 1 72 ? -3.637 0.628 -4.533 1.00 93.88 72 LEU A CA 1
ATOM 514 C C . LEU A 1 72 ? -3.104 1.673 -5.500 1.00 93.88 72 LEU A C 1
ATOM 516 O O . LEU A 1 72 ? -3.724 2.722 -5.655 1.00 93.88 72 LEU A O 1
ATOM 520 N N . ASP A 1 73 ? -1.972 1.386 -6.134 1.00 91.31 73 ASP A N 1
ATOM 521 C CA . ASP A 1 73 ? -1.370 2.271 -7.125 1.00 91.31 73 ASP A CA 1
ATOM 522 C C . ASP A 1 73 ? -0.839 1.461 -8.302 1.00 91.31 73 ASP A C 1
ATOM 524 O O . ASP A 1 73 ? -0.443 0.305 -8.143 1.00 91.31 73 ASP A O 1
ATOM 528 N N . THR A 1 74 ? -0.863 2.064 -9.486 1.00 88.88 74 THR A N 1
ATOM 529 C CA . THR A 1 74 ? -0.264 1.507 -10.699 1.00 88.88 74 THR A CA 1
ATOM 530 C C . THR A 1 74 ? -0.028 2.609 -11.723 1.00 88.88 74 THR A C 1
ATOM 532 O O . THR A 1 74 ? -0.854 3.510 -11.876 1.00 88.88 74 THR A O 1
ATOM 535 N N . ASP A 1 75 ? 1.076 2.515 -12.459 1.00 84.38 75 ASP A N 1
ATOM 536 C CA . ASP A 1 75 ? 1.368 3.398 -13.595 1.00 84.38 75 ASP A CA 1
ATOM 537 C C . ASP A 1 75 ? 0.774 2.896 -14.925 1.00 84.38 75 ASP A C 1
ATOM 539 O O . ASP A 1 75 ? 0.960 3.509 -15.976 1.00 84.38 75 ASP A O 1
ATOM 543 N N . GLY A 1 76 ? 0.032 1.787 -14.878 1.00 78.88 76 GLY A N 1
ATOM 544 C CA . GLY A 1 76 ? -0.632 1.176 -16.019 1.00 78.88 76 GLY A CA 1
ATOM 545 C C . GLY A 1 76 ? -0.152 -0.245 -16.276 1.00 78.88 76 GLY A C 1
ATOM 546 O O . GLY A 1 76 ? -1.000 -1.137 -16.350 1.00 78.88 76 GLY A O 1
ATOM 547 N N . GLN A 1 77 ? 1.1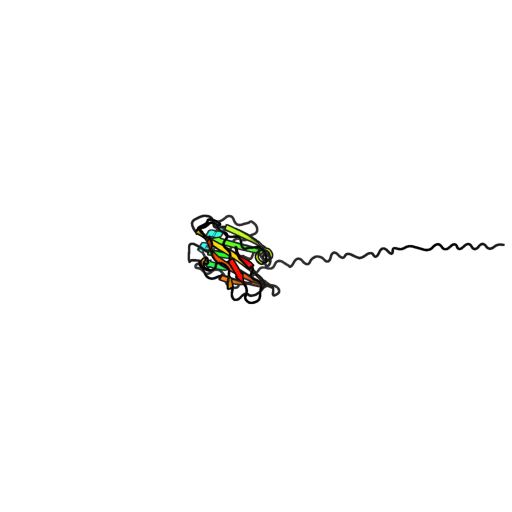60 -0.470 -16.418 1.00 80.31 77 GLN A N 1
ATOM 548 C CA . GLN A 1 77 ? 1.703 -1.794 -16.778 1.00 80.31 77 GLN A CA 1
ATOM 549 C C . GLN A 1 77 ? 3.148 -2.087 -16.352 1.00 80.31 77 GLN A C 1
ATOM 551 O O . GLN A 1 77 ? 3.604 -3.201 -16.615 1.00 80.31 77 GLN A O 1
ATOM 556 N N . ASP A 1 78 ? 3.869 -1.153 -15.733 1.00 85.56 78 ASP A N 1
ATOM 557 C CA . ASP A 1 78 ? 5.254 -1.405 -15.314 1.00 85.56 78 ASP A CA 1
ATOM 558 C C . ASP A 1 78 ? 5.382 -1.487 -13.794 1.00 85.56 78 ASP A C 1
ATOM 560 O O . ASP A 1 78 ? 6.096 -2.337 -13.261 1.00 85.56 78 ASP A O 1
ATOM 564 N N . ARG A 1 79 ? 4.622 -0.655 -13.083 1.00 90.06 79 ARG A N 1
ATOM 565 C CA . ARG A 1 79 ? 4.679 -0.530 -11.632 1.00 90.06 79 ARG A CA 1
ATOM 566 C C . ARG A 1 79 ? 3.322 -0.706 -10.995 1.00 90.06 79 ARG A C 1
ATOM 568 O O . ARG A 1 79 ? 2.285 -0.307 -11.541 1.00 90.06 79 ARG A O 1
ATOM 575 N N . ALA A 1 80 ? 3.334 -1.286 -9.802 1.00 92.94 80 ALA A N 1
ATOM 576 C CA . ALA A 1 80 ? 2.136 -1.408 -8.996 1.00 92.94 80 ALA A CA 1
ATOM 577 C C . ALA A 1 80 ? 2.433 -1.643 -7.514 1.00 92.94 80 ALA A C 1
ATOM 579 O O . ALA A 1 80 ? 3.440 -2.243 -7.139 1.00 92.94 80 ALA A O 1
ATOM 580 N N . VAL A 1 81 ? 1.472 -1.248 -6.684 1.00 94.56 81 VAL A N 1
ATOM 581 C CA . VAL A 1 81 ? 1.350 -1.697 -5.298 1.00 94.56 81 VAL A CA 1
ATOM 582 C C . VAL A 1 81 ? -0.004 -2.359 -5.138 1.00 94.56 81 VAL A C 1
ATOM 584 O O . VAL A 1 81 ? -1.043 -1.749 -5.403 1.00 94.56 81 VAL A O 1
ATOM 587 N N . ALA A 1 82 ? 0.002 -3.607 -4.691 1.00 95.31 82 ALA A N 1
ATOM 588 C CA . ALA A 1 82 ? -1.208 -4.384 -4.478 1.00 95.31 82 ALA A CA 1
ATOM 589 C C . ALA A 1 82 ? -1.147 -5.129 -3.148 1.00 95.31 82 ALA A C 1
ATOM 591 O O . ALA A 1 82 ? -0.069 -5.463 -2.664 1.00 95.31 82 ALA A O 1
ATOM 592 N N . PHE A 1 83 ? -2.305 -5.410 -2.561 1.00 96.06 83 PHE A N 1
ATOM 593 C CA . PHE A 1 83 ? -2.409 -6.208 -1.345 1.00 96.06 83 PHE A CA 1
ATOM 594 C C . PHE A 1 83 ? -3.620 -7.136 -1.385 1.00 96.06 83 PHE A C 1
ATOM 596 O O . PHE A 1 83 ? -4.586 -6.903 -2.112 1.00 96.06 83 PHE A O 1
ATOM 603 N N . TRP A 1 84 ? -3.565 -8.197 -0.592 1.00 95.38 84 TRP A N 1
ATOM 604 C CA . TRP A 1 84 ? -4.662 -9.120 -0.357 1.00 95.38 84 TRP A CA 1
ATOM 605 C C . TRP A 1 84 ? -4.627 -9.602 1.087 1.00 95.38 84 TRP A C 1
ATOM 607 O O . TRP A 1 84 ? -3.564 -9.809 1.672 1.00 95.38 84 TRP A O 1
ATOM 617 N N . MET A 1 85 ? -5.807 -9.759 1.675 1.00 95.75 85 MET A N 1
ATOM 618 C CA . MET A 1 85 ? -5.927 -10.225 3.051 1.00 95.75 85 MET A CA 1
ATOM 619 C C . MET A 1 85 ? -5.728 -11.739 3.098 1.00 95.75 85 MET A C 1
ATOM 621 O O . MET A 1 85 ? -6.289 -12.464 2.275 1.00 95.75 85 MET A O 1
ATOM 625 N N . VAL A 1 86 ? -4.958 -12.213 4.077 1.00 95.19 86 VAL A N 1
ATOM 626 C CA . VAL A 1 86 ? -4.919 -13.637 4.437 1.00 95.19 86 VAL A CA 1
ATOM 627 C C . VAL A 1 86 ? -6.130 -13.942 5.317 1.00 95.19 86 VAL A C 1
ATOM 629 O O . VAL A 1 86 ? -6.890 -14.871 5.052 1.00 95.19 86 VAL A O 1
ATOM 632 N N . ASP A 1 87 ? -6.345 -13.098 6.325 1.00 93.69 87 ASP A N 1
ATOM 633 C CA . ASP A 1 87 ? -7.516 -13.071 7.195 1.00 93.69 87 ASP A CA 1
ATOM 634 C C . ASP A 1 87 ? -7.687 -11.660 7.800 1.00 93.69 87 ASP A C 1
ATOM 636 O O . ASP A 1 87 ? -7.172 -10.677 7.271 1.00 93.69 87 ASP A O 1
ATOM 640 N N . SER A 1 88 ? -8.447 -11.533 8.889 1.00 93.75 88 SER A N 1
ATOM 641 C CA . SER A 1 88 ? -8.682 -10.267 9.592 1.00 93.75 88 SER A CA 1
ATOM 642 C C . SER A 1 88 ? -7.469 -9.701 10.343 1.00 93.75 88 SER A C 1
ATOM 644 O O . SER A 1 88 ? -7.568 -8.605 10.880 1.00 93.75 88 SER A O 1
ATOM 646 N N . LEU A 1 89 ? -6.358 -10.431 10.441 1.00 94.75 89 LEU A N 1
ATOM 647 C CA . LEU A 1 89 ? -5.158 -10.042 11.191 1.00 94.75 89 LEU A CA 1
ATOM 648 C C . LEU A 1 89 ? -3.924 -9.931 10.301 1.00 94.75 89 LEU A C 1
ATOM 650 O O . LEU A 1 89 ? -3.019 -9.161 10.615 1.00 94.75 89 LEU A O 1
ATOM 654 N N . ASP A 1 90 ? -3.892 -10.693 9.214 1.00 96.25 90 ASP A N 1
ATOM 655 C CA . ASP A 1 90 ? -2.711 -10.887 8.388 1.00 96.25 90 ASP A CA 1
ATOM 656 C C . ASP A 1 90 ? -2.960 -10.428 6.939 1.00 96.25 90 ASP A C 1
ATOM 658 O O . ASP A 1 90 ? -4.014 -10.680 6.345 1.00 96.25 90 ASP A O 1
ATOM 662 N N . VAL A 1 91 ? -1.968 -9.767 6.340 1.00 96.44 91 VAL A N 1
ATOM 663 C CA . VAL A 1 91 ? -2.032 -9.233 4.974 1.00 96.44 91 VAL A CA 1
ATOM 664 C C . VAL A 1 91 ? -0.777 -9.590 4.190 1.00 96.44 91 VAL A C 1
ATOM 666 O O . VAL A 1 91 ? 0.342 -9.575 4.705 1.00 96.44 91 VAL A O 1
ATOM 669 N N . CYS A 1 92 ? -0.976 -9.879 2.912 1.00 96.38 92 CYS A N 1
ATOM 670 C CA . CYS A 1 92 ? 0.091 -9.997 1.939 1.00 96.38 92 CYS A CA 1
ATOM 671 C C . CYS A 1 92 ? 0.057 -8.806 0.997 1.00 96.38 92 CYS A C 1
ATOM 673 O O . CYS A 1 92 ? -1.013 -8.330 0.615 1.00 96.38 92 CYS A O 1
ATOM 675 N N . TYR A 1 93 ? 1.226 -8.306 0.624 1.00 95.69 93 TYR A N 1
ATOM 676 C CA . TYR A 1 93 ? 1.325 -7.194 -0.306 1.00 95.69 93 TYR A CA 1
ATOM 677 C C . TYR A 1 93 ? 2.528 -7.355 -1.224 1.00 95.69 93 TYR A C 1
ATOM 679 O O . TYR A 1 93 ? 3.546 -7.941 -0.857 1.00 95.69 93 TYR A O 1
ATOM 687 N N . ALA A 1 94 ? 2.381 -6.835 -2.434 1.00 94.12 94 ALA A N 1
ATOM 688 C CA . ALA A 1 94 ? 3.394 -6.834 -3.467 1.00 94.12 94 ALA A CA 1
ATOM 689 C C . ALA A 1 94 ? 3.718 -5.392 -3.850 1.00 94.12 94 ALA A C 1
ATOM 691 O O . ALA A 1 94 ? 2.813 -4.581 -4.069 1.00 94.12 94 ALA A O 1
ATOM 692 N N . ILE A 1 95 ? 5.012 -5.100 -3.953 1.00 92.94 95 ILE A N 1
ATOM 693 C CA . ILE A 1 95 ? 5.508 -3.881 -4.586 1.00 92.94 95 ILE A CA 1
ATOM 694 C C . ILE A 1 95 ? 6.279 -4.298 -5.832 1.00 92.94 95 ILE A C 1
ATOM 696 O O . ILE A 1 95 ? 7.250 -5.053 -5.752 1.00 92.94 95 ILE A O 1
ATOM 700 N N . ILE A 1 96 ? 5.807 -3.809 -6.974 1.00 90.69 96 ILE A N 1
ATOM 701 C CA . ILE A 1 96 ? 6.363 -4.043 -8.301 1.00 90.69 96 ILE A CA 1
ATOM 702 C C . ILE A 1 96 ? 6.989 -2.727 -8.755 1.00 90.69 96 ILE A C 1
ATOM 704 O O . ILE A 1 96 ? 6.274 -1.781 -9.089 1.00 90.69 96 ILE A O 1
ATOM 708 N N . ASN A 1 97 ? 8.321 -2.663 -8.741 1.00 84.81 97 ASN A N 1
ATOM 709 C CA . ASN A 1 97 ? 9.076 -1.492 -9.202 1.00 84.81 97 ASN A CA 1
ATOM 710 C C . ASN A 1 97 ? 9.355 -1.515 -10.711 1.00 84.81 97 ASN A C 1
ATOM 712 O O . ASN A 1 97 ? 9.664 -0.473 -11.287 1.00 84.81 97 ASN A O 1
ATOM 716 N N . HIS A 1 98 ? 9.284 -2.696 -11.324 1.00 82.81 98 HIS A N 1
ATOM 717 C CA . HIS A 1 98 ? 9.395 -2.906 -12.760 1.00 82.81 98 HIS A CA 1
ATOM 718 C C . HIS A 1 98 ? 8.816 -4.288 -13.079 1.00 82.81 98 HIS A C 1
ATOM 720 O O . HIS A 1 98 ? 9.132 -5.263 -12.391 1.00 82.81 98 HIS A O 1
ATOM 726 N N . ARG A 1 99 ? 7.991 -4.408 -14.120 1.00 80.19 99 ARG A N 1
ATOM 727 C CA . ARG A 1 99 ? 7.315 -5.680 -14.437 1.00 80.19 99 ARG A CA 1
ATOM 728 C C . ARG A 1 99 ? 8.299 -6.772 -14.862 1.00 80.19 99 ARG A C 1
ATOM 730 O O . ARG A 1 99 ? 8.147 -7.931 -14.486 1.00 80.19 99 ARG A O 1
ATOM 737 N N . ASP A 1 100 ? 9.300 -6.378 -15.642 1.00 78.38 100 ASP A N 1
ATOM 738 C CA . ASP A 1 100 ? 10.265 -7.289 -16.270 1.00 78.38 100 ASP A CA 1
ATOM 739 C C . ASP A 1 100 ? 11.602 -7.419 -15.514 1.00 78.38 100 ASP A C 1
ATOM 741 O O . ASP A 1 100 ? 12.489 -8.156 -15.948 1.00 78.38 100 ASP A O 1
ATOM 745 N N . VAL A 1 101 ? 11.785 -6.699 -14.399 1.00 66.62 101 VAL A N 1
ATOM 746 C CA . VAL A 1 101 ? 13.068 -6.632 -13.682 1.00 66.62 101 VAL A CA 1
ATOM 747 C C . VAL A 1 101 ? 12.844 -6.814 -12.181 1.00 66.62 101 VAL A C 1
ATOM 749 O O . VAL A 1 101 ? 11.934 -6.238 -11.590 1.00 66.62 101 VAL A O 1
ATOM 752 N N . ALA A 1 102 ? 13.688 -7.623 -11.538 1.00 58.94 102 ALA A N 1
ATOM 753 C CA . ALA A 1 102 ? 13.736 -7.680 -10.079 1.00 58.94 102 ALA A CA 1
ATOM 754 C C . ALA A 1 102 ? 14.231 -6.325 -9.520 1.00 58.94 102 ALA A C 1
ATOM 756 O O . ALA A 1 102 ? 15.183 -5.781 -10.075 1.00 58.94 102 ALA A O 1
ATOM 757 N N . PRO A 1 103 ? 13.664 -5.789 -8.424 1.00 59.91 103 PRO A N 1
ATOM 758 C CA . PRO A 1 103 ? 12.913 -6.517 -7.409 1.00 59.91 103 PRO A CA 1
ATOM 759 C C . PRO A 1 103 ? 11.409 -6.209 -7.442 1.00 59.91 103 PRO A C 1
ATOM 761 O O . PRO A 1 103 ? 10.955 -5.156 -6.999 1.00 59.91 103 PRO A O 1
ATOM 764 N N . THR A 1 104 ? 10.618 -7.188 -7.884 1.00 78.38 104 THR A N 1
ATOM 765 C CA . THR A 1 104 ? 9.260 -7.346 -7.356 1.00 78.38 104 THR A CA 1
ATOM 766 C C . THR A 1 104 ? 9.378 -8.160 -6.079 1.00 78.38 104 THR A C 1
ATOM 768 O O . THR A 1 104 ? 9.921 -9.265 -6.108 1.00 78.38 104 THR A O 1
ATOM 771 N N . THR A 1 105 ? 8.892 -7.625 -4.963 1.00 83.56 105 THR A N 1
ATOM 772 C CA . THR A 1 105 ? 8.949 -8.328 -3.677 1.00 83.56 105 THR A CA 1
ATOM 773 C C . THR A 1 105 ? 7.549 -8.489 -3.117 1.00 83.56 105 THR A C 1
ATOM 775 O O . THR A 1 105 ? 6.716 -7.584 -3.204 1.00 83.56 105 THR A O 1
ATOM 778 N N . ILE A 1 106 ? 7.299 -9.672 -2.561 1.00 91.44 106 ILE A N 1
ATOM 779 C CA . ILE A 1 106 ? 6.047 -10.027 -1.908 1.00 91.44 106 ILE A CA 1
ATOM 780 C C . ILE A 1 106 ? 6.350 -10.231 -0.433 1.00 91.44 106 ILE A C 1
ATOM 782 O O . ILE A 1 106 ? 7.246 -10.997 -0.075 1.00 91.44 106 ILE A O 1
ATOM 786 N N . TRP A 1 107 ? 5.592 -9.557 0.420 1.00 93.44 107 TRP A N 1
ATOM 787 C CA . TRP A 1 107 ? 5.732 -9.654 1.863 1.00 93.44 107 TRP A CA 1
ATOM 788 C C . TRP A 1 107 ? 4.441 -10.136 2.502 1.00 93.44 107 TRP A C 1
ATOM 790 O O . TRP A 1 107 ? 3.343 -9.864 2.022 1.00 93.44 107 TRP A O 1
ATOM 800 N N . PHE A 1 108 ? 4.616 -10.806 3.633 1.00 95.38 108 PHE A N 1
ATOM 801 C CA . PHE A 1 108 ? 3.579 -11.121 4.600 1.00 95.38 108 PHE A CA 1
ATOM 802 C C . PHE A 1 108 ? 3.807 -10.253 5.839 1.00 95.38 108 PHE A C 1
ATOM 804 O O . PHE A 1 108 ? 4.942 -10.149 6.311 1.00 95.38 108 PHE A O 1
ATOM 811 N N . ALA A 1 109 ? 2.752 -9.644 6.372 1.00 95.50 109 ALA A N 1
ATOM 812 C CA . ALA A 1 109 ? 2.816 -8.884 7.613 1.00 95.50 109 ALA A CA 1
ATOM 813 C C . ALA A 1 109 ? 1.512 -9.013 8.406 1.00 95.50 109 ALA A C 1
ATOM 815 O O . ALA A 1 109 ? 0.424 -9.076 7.832 1.00 95.50 109 ALA A O 1
ATOM 816 N N . ALA A 1 110 ? 1.628 -8.971 9.732 1.00 96.25 110 ALA A N 1
ATOM 817 C CA . ALA A 1 110 ? 0.476 -8.714 10.584 1.00 96.25 110 ALA A CA 1
ATOM 818 C C . ALA A 1 110 ? 0.027 -7.258 10.388 1.00 96.25 110 ALA A C 1
ATOM 820 O O . ALA A 1 110 ? 0.852 -6.347 10.294 1.00 96.25 110 ALA A O 1
ATOM 821 N N . VAL A 1 111 ? -1.279 -7.011 10.378 1.00 95.81 111 VAL A N 1
ATOM 822 C CA . VAL A 1 111 ? -1.840 -5.662 10.251 1.00 95.81 111 VAL A CA 1
ATOM 823 C C . VAL A 1 111 ? -1.319 -4.748 11.365 1.00 95.81 111 VAL A C 1
ATOM 825 O O . VAL A 1 111 ? -0.909 -3.628 11.077 1.00 95.81 111 VAL A O 1
ATOM 828 N N . GLU A 1 112 ? -1.229 -5.230 12.610 1.00 95.06 112 GLU A N 1
ATOM 829 C CA . GLU A 1 112 ? -0.668 -4.457 13.735 1.00 95.06 112 GLU A CA 1
ATOM 830 C C . GLU A 1 112 ? 0.789 -4.019 13.517 1.00 95.06 112 GLU A C 1
ATOM 832 O O . GLU A 1 112 ? 1.185 -2.936 13.955 1.00 95.06 112 GLU A O 1
ATOM 837 N N . ASP A 1 113 ? 1.586 -4.831 12.818 1.00 95.38 113 ASP A N 1
ATOM 838 C CA . ASP A 1 113 ? 2.962 -4.468 12.472 1.00 95.38 113 ASP A CA 1
ATOM 839 C C . ASP A 1 113 ? 2.956 -3.274 11.509 1.00 95.38 113 ASP A C 1
ATOM 841 O O . ASP A 1 113 ? 3.621 -2.269 11.749 1.00 95.38 113 ASP A O 1
ATOM 845 N N . LEU A 1 114 ? 2.102 -3.298 10.479 1.00 94.38 114 LEU A N 1
ATOM 846 C CA . LEU A 1 114 ? 1.946 -2.176 9.540 1.00 94.38 114 LEU A CA 1
ATOM 847 C C . LEU A 1 114 ? 1.449 -0.886 10.215 1.00 94.38 114 LEU A C 1
ATOM 849 O O . LEU A 1 114 ? 1.810 0.223 9.808 1.00 94.38 114 LEU A O 1
ATOM 853 N N . LEU A 1 115 ? 0.630 -1.018 11.260 1.00 92.88 115 LEU A N 1
ATOM 854 C CA . LEU A 1 115 ? 0.121 0.114 12.036 1.00 92.88 115 LEU A CA 1
ATOM 855 C C . LEU A 1 115 ? 1.196 0.810 12.878 1.00 92.88 115 LEU A C 1
ATOM 857 O O . LEU A 1 115 ? 0.972 1.940 13.310 1.00 92.88 115 LEU A O 1
ATOM 861 N N . THR A 1 116 ? 2.342 0.170 13.123 1.00 90.44 116 THR A N 1
ATOM 862 C CA . THR A 1 116 ? 3.356 0.683 14.059 1.00 90.44 116 THR A CA 1
ATOM 863 C C . THR A 1 116 ? 4.733 0.863 13.433 1.00 90.44 116 THR A C 1
ATOM 865 O O . THR A 1 116 ? 5.365 1.893 13.671 1.00 90.44 116 THR A O 1
ATOM 868 N N . ARG A 1 117 ? 5.169 -0.045 12.559 1.00 90.56 117 ARG A N 1
ATOM 869 C CA . ARG A 1 117 ? 6.486 0.006 11.914 1.00 90.56 117 ARG A CA 1
ATOM 870 C C . ARG A 1 117 ? 6.643 1.183 10.946 1.00 90.56 117 ARG A C 1
ATOM 872 O O . ARG A 1 117 ? 5.676 1.590 10.294 1.00 90.56 117 ARG A O 1
ATOM 879 N N . THR A 1 118 ? 7.874 1.665 10.787 1.00 88.88 118 THR A N 1
ATOM 880 C CA . THR A 1 118 ? 8.239 2.544 9.665 1.00 88.88 118 THR A CA 1
ATOM 881 C C . THR A 1 118 ? 8.106 1.757 8.353 1.00 88.88 118 THR A C 1
ATOM 883 O O . THR A 1 118 ? 8.566 0.610 8.292 1.00 88.88 118 THR A O 1
ATOM 886 N N . PRO A 1 119 ? 7.452 2.307 7.313 1.00 88.50 119 PRO A N 1
ATOM 887 C CA . PRO A 1 119 ? 7.295 1.627 6.032 1.00 88.50 119 PRO A CA 1
ATOM 888 C C . PRO A 1 119 ? 8.653 1.251 5.437 1.00 88.50 119 PRO A C 1
ATOM 890 O O . PRO A 1 119 ? 9.571 2.063 5.397 1.00 88.50 119 PRO A O 1
ATOM 893 N N . MET A 1 120 ? 8.781 0.010 4.968 1.00 82.56 120 MET A N 1
ATOM 894 C CA . MET A 1 120 ? 10.009 -0.425 4.312 1.00 82.56 120 MET A CA 1
ATOM 895 C C . MET A 1 120 ? 9.975 -0.057 2.828 1.00 82.56 120 MET A C 1
ATOM 897 O O . MET A 1 120 ? 8.970 -0.333 2.163 1.00 82.56 120 MET A O 1
ATOM 901 N N . PRO A 1 121 ? 11.067 0.509 2.300 1.00 79.75 121 PRO A N 1
ATOM 902 C CA . PRO A 1 121 ? 11.186 0.796 0.884 1.00 79.75 121 PRO A CA 1
ATOM 903 C C . PRO A 1 121 ? 11.377 -0.508 0.092 1.00 79.75 121 PRO A C 1
ATOM 905 O O . PRO A 1 121 ? 12.074 -1.419 0.545 1.00 79.75 121 PRO A O 1
ATOM 908 N N . ALA A 1 122 ? 10.773 -0.616 -1.093 1.00 79.62 122 ALA A N 1
ATOM 909 C CA . ALA A 1 122 ? 10.968 -1.788 -1.956 1.00 79.62 122 ALA A CA 1
ATOM 910 C C . ALA A 1 122 ? 12.324 -1.795 -2.680 1.00 79.62 122 ALA A C 1
ATOM 912 O O . ALA A 1 122 ? 12.873 -2.857 -2.965 1.00 79.62 122 ALA A O 1
ATOM 913 N N . ASP A 1 123 ? 12.854 -0.610 -2.966 1.00 83.50 123 ASP A N 1
ATOM 914 C CA . ASP A 1 123 ? 14.213 -0.368 -3.448 1.00 83.50 123 ASP A CA 1
ATOM 915 C C . ASP A 1 123 ? 14.875 0.682 -2.546 1.00 83.50 123 ASP A C 1
ATOM 917 O O . ASP A 1 123 ? 14.199 1.582 -2.050 1.00 83.50 123 ASP A O 1
ATOM 921 N N . THR A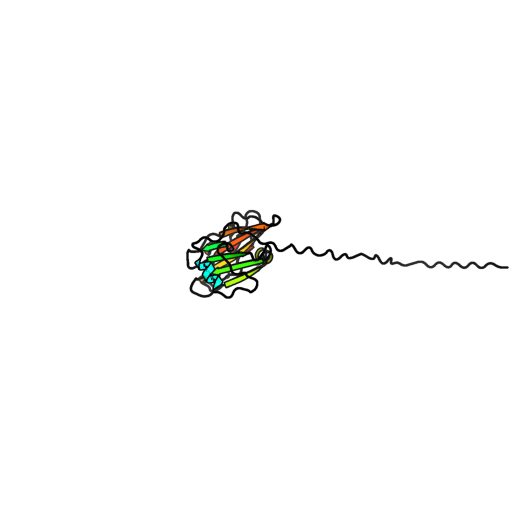 1 124 ? 16.181 0.569 -2.319 1.00 84.50 124 THR A N 1
ATOM 922 C CA . THR A 1 124 ? 16.992 1.516 -1.532 1.00 84.50 124 THR A CA 1
ATOM 923 C C . THR A 1 124 ? 18.077 2.197 -2.371 1.00 84.50 124 THR A C 1
ATOM 925 O O . THR A 1 124 ? 18.885 2.966 -1.848 1.00 84.50 124 THR A O 1
ATOM 928 N N . THR A 1 125 ? 18.101 1.942 -3.680 1.00 87.19 125 THR A N 1
ATOM 929 C CA . THR A 1 125 ? 19.091 2.477 -4.611 1.00 87.19 125 THR A CA 1
ATOM 930 C C . THR A 1 125 ? 18.880 3.974 -4.826 1.00 87.19 125 THR A C 1
ATOM 932 O O . THR A 1 125 ? 17.828 4.422 -5.283 1.00 87.19 125 THR A O 1
ATOM 935 N N . ALA A 1 126 ? 19.908 4.767 -4.526 1.00 88.94 126 ALA A N 1
ATOM 936 C CA . ALA A 1 126 ? 19.853 6.218 -4.656 1.00 88.94 126 ALA A CA 1
ATOM 937 C C . ALA A 1 126 ? 19.489 6.665 -6.084 1.00 88.94 126 ALA A C 1
ATOM 939 O O . ALA A 1 126 ? 20.038 6.164 -7.066 1.00 88.94 126 ALA A O 1
ATOM 940 N N . GLY A 1 127 ? 18.592 7.648 -6.195 1.00 86.94 127 GLY A N 1
ATOM 941 C CA . GLY A 1 127 ? 18.148 8.209 -7.471 1.00 86.94 127 GLY A CA 1
ATOM 942 C C . GLY A 1 127 ? 17.077 7.396 -8.202 1.00 86.94 127 GLY A C 1
ATOM 943 O O . GLY A 1 127 ? 16.603 7.860 -9.239 1.00 86.94 127 GLY A O 1
ATOM 944 N N . LEU A 1 128 ? 16.680 6.229 -7.684 1.00 88.12 128 LEU A N 1
ATOM 945 C CA . LEU A 1 128 ? 15.580 5.444 -8.237 1.00 88.12 128 LEU A CA 1
ATOM 946 C C . LEU A 1 128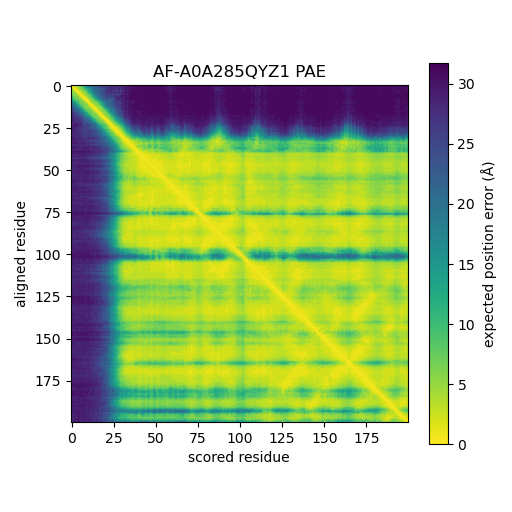 ? 14.252 5.750 -7.544 1.00 88.12 128 LEU A C 1
ATOM 948 O O . LEU A 1 128 ? 14.187 6.247 -6.420 1.00 88.12 128 LEU A O 1
ATOM 952 N N . ASP A 1 129 ? 13.185 5.434 -8.260 1.00 88.69 129 ASP A N 1
ATOM 953 C CA . ASP A 1 129 ? 11.814 5.508 -7.784 1.00 88.69 129 ASP A CA 1
ATOM 954 C C . ASP A 1 129 ? 11.433 4.215 -7.064 1.00 88.69 129 ASP A C 1
ATOM 956 O O . ASP A 1 129 ? 11.652 3.128 -7.601 1.00 88.69 129 ASP A O 1
ATOM 960 N N . SER A 1 130 ? 10.793 4.343 -5.908 1.00 87.62 130 SER A N 1
ATOM 961 C CA . SER A 1 130 ? 10.373 3.240 -5.048 1.00 87.62 130 SER A CA 1
ATOM 962 C C . SER A 1 130 ? 8.950 3.474 -4.545 1.00 87.62 130 SER A C 1
ATOM 964 O O . SER A 1 130 ? 8.440 4.599 -4.550 1.00 87.62 130 SER A O 1
ATOM 966 N N . TYR A 1 131 ? 8.307 2.405 -4.093 1.00 89.88 131 TYR A N 1
ATOM 967 C CA . TYR A 1 131 ? 7.066 2.504 -3.338 1.00 89.88 131 TYR A CA 1
ATOM 968 C C . TYR A 1 131 ? 7.274 2.045 -1.906 1.00 89.88 131 TYR A C 1
ATOM 970 O O . TYR A 1 131 ? 8.125 1.204 -1.605 1.00 89.88 131 TYR A O 1
ATOM 978 N N . ALA A 1 132 ? 6.409 2.554 -1.041 1.00 90.44 132 ALA A N 1
ATOM 979 C CA . ALA A 1 132 ? 6.239 2.063 0.309 1.00 90.44 132 ALA A CA 1
ATOM 980 C C . ALA A 1 132 ? 4.758 1.803 0.602 1.00 90.44 132 ALA A C 1
ATOM 982 O O . ALA A 1 132 ? 3.858 2.384 -0.013 1.00 90.44 132 ALA A O 1
ATOM 983 N N . PHE A 1 133 ? 4.522 0.895 1.548 1.00 93.44 133 PHE A N 1
ATOM 984 C CA . PHE A 1 133 ? 3.201 0.405 1.929 1.00 93.44 133 PHE A CA 1
ATOM 985 C C . PHE A 1 133 ? 3.049 0.409 3.453 1.00 93.44 133 PHE A C 1
ATOM 987 O O . PHE A 1 133 ? 3.935 -0.049 4.181 1.00 93.44 133 PHE A O 1
ATOM 994 N N . THR A 1 134 ? 1.925 0.934 3.938 1.00 94.19 134 THR A N 1
ATOM 995 C CA . THR A 1 134 ? 1.630 1.081 5.369 1.00 94.19 134 THR A CA 1
ATOM 996 C C . THR A 1 134 ? 0.132 1.011 5.655 1.00 94.19 134 THR A C 1
ATOM 998 O O . THR A 1 134 ? -0.683 0.883 4.740 1.00 94.19 134 THR A O 1
ATOM 1001 N N . ALA A 1 135 ? -0.242 1.090 6.931 1.00 94.88 135 ALA A N 1
ATOM 1002 C CA . ALA A 1 135 ? -1.626 1.055 7.375 1.00 94.88 135 ALA A CA 1
ATOM 1003 C C . ALA A 1 135 ? -1.916 2.064 8.497 1.00 94.88 135 ALA A C 1
ATOM 1005 O O . ALA A 1 135 ? -1.038 2.450 9.271 1.00 94.88 135 ALA A O 1
ATOM 1006 N N . TYR A 1 136 ? -3.188 2.439 8.613 1.00 93.94 136 TYR A N 1
ATOM 1007 C CA . TYR A 1 136 ? -3.744 3.273 9.674 1.00 93.94 136 TYR A CA 1
ATOM 1008 C C . TYR A 1 136 ? -4.988 2.619 10.256 1.00 93.94 136 TYR A C 1
ATOM 1010 O O . TYR A 1 136 ? -5.800 2.049 9.528 1.00 93.94 136 TYR A O 1
ATOM 1018 N N . ARG A 1 137 ? -5.167 2.747 11.570 1.00 93.00 137 ARG A N 1
ATOM 1019 C CA . ARG A 1 137 ? -6.382 2.296 12.243 1.00 93.00 137 ARG A CA 1
ATOM 1020 C C . ARG A 1 137 ? -7.513 3.287 11.976 1.00 93.00 137 ARG A C 1
ATOM 1022 O O . ARG A 1 137 ? -7.322 4.499 12.048 1.00 93.00 137 ARG A O 1
ATOM 1029 N N . GLY A 1 138 ? -8.692 2.760 11.683 1.00 92.69 138 GLY A N 1
ATOM 1030 C CA . GLY A 1 138 ? -9.872 3.525 11.316 1.00 92.69 138 GLY A CA 1
ATOM 1031 C C . GLY A 1 138 ? -9.932 3.904 9.836 1.00 92.69 138 GLY A C 1
ATOM 1032 O O . GLY A 1 138 ? -9.109 3.514 9.002 1.00 92.69 138 GLY A O 1
ATOM 1033 N N . ARG A 1 139 ? -10.956 4.693 9.505 1.00 93.31 139 ARG A N 1
ATOM 1034 C CA . ARG A 1 139 ? -11.138 5.281 8.177 1.00 93.31 139 ARG A CA 1
ATOM 1035 C C . ARG A 1 139 ? -10.318 6.562 8.066 1.00 93.31 139 ARG A C 1
ATOM 1037 O O . ARG A 1 139 ? -10.547 7.501 8.823 1.00 93.31 139 ARG A O 1
ATOM 1044 N N . VAL A 1 140 ? -9.439 6.623 7.071 1.00 92.56 140 VAL A N 1
ATOM 1045 C CA . VAL A 1 140 ? -8.674 7.825 6.726 1.00 92.56 140 VAL A CA 1
ATOM 1046 C C . VAL A 1 140 ? -9.070 8.275 5.324 1.00 92.56 140 VAL A C 1
ATOM 1048 O O . VAL A 1 140 ? -8.980 7.505 4.374 1.00 92.56 140 VAL A O 1
ATOM 1051 N N . ALA A 1 141 ? -9.544 9.516 5.201 1.00 88.88 141 ALA A N 1
ATOM 1052 C CA . ALA A 1 141 ? -9.990 10.071 3.920 1.00 88.88 141 ALA A CA 1
ATOM 1053 C C . ALA A 1 141 ? -8.848 10.701 3.111 1.00 88.88 141 ALA A C 1
ATOM 1055 O O . ALA A 1 141 ? -8.896 10.715 1.885 1.00 88.88 141 ALA A O 1
ATOM 1056 N N . GLN A 1 142 ? -7.833 11.224 3.800 1.00 90.12 142 GLN A N 1
ATOM 1057 C CA . GLN A 1 142 ? -6.680 11.877 3.195 1.00 90.12 142 GLN A CA 1
ATOM 1058 C C . GLN A 1 142 ? -5.458 11.732 4.098 1.00 90.12 142 GLN A C 1
ATOM 1060 O O . GLN A 1 142 ? -5.595 11.648 5.320 1.00 90.12 142 GLN A O 1
ATOM 1065 N N . ILE A 1 143 ? -4.280 11.722 3.483 1.00 90.75 143 ILE A N 1
ATOM 1066 C CA . ILE A 1 143 ? -2.990 11.780 4.162 1.00 90.75 143 ILE A CA 1
ATOM 1067 C C . ILE A 1 143 ? -2.286 13.047 3.695 1.00 90.75 143 ILE A C 1
ATOM 1069 O O . ILE A 1 143 ? -2.132 13.269 2.495 1.00 90.75 143 ILE A O 1
ATOM 1073 N N . GLU A 1 144 ? -1.871 13.865 4.652 1.00 90.44 144 GLU A N 1
ATOM 1074 C CA . GLU A 1 144 ? -1.007 15.012 4.410 1.00 90.44 144 GLU A CA 1
ATOM 1075 C C . GLU A 1 144 ? 0.444 14.561 4.499 1.00 90.44 144 GLU A C 1
ATOM 1077 O O . GLU A 1 144 ? 0.812 13.793 5.391 1.00 90.44 144 GLU A O 1
ATOM 1082 N N . VAL A 1 145 ? 1.268 15.033 3.568 1.00 89.88 145 VAL A N 1
ATOM 1083 C CA . VAL A 1 145 ? 2.687 14.690 3.538 1.00 89.88 145 VAL A CA 1
ATOM 1084 C C . VAL A 1 145 ? 3.512 15.906 3.921 1.00 89.88 145 VAL A C 1
ATOM 1086 O O . VAL A 1 145 ? 3.290 17.005 3.418 1.00 89.88 145 VAL A O 1
ATOM 1089 N N . SER A 1 146 ? 4.449 15.703 4.839 1.00 88.38 146 SER A N 1
ATOM 1090 C CA . SER A 1 146 ? 5.342 16.735 5.364 1.00 88.38 146 SER A CA 1
ATOM 1091 C C . SER A 1 146 ? 6.796 16.258 5.355 1.00 88.38 146 SER A C 1
ATOM 1093 O O . SER A 1 146 ? 7.063 15.070 5.157 1.00 88.38 146 SER A O 1
ATOM 1095 N N . GLY A 1 147 ? 7.730 17.192 5.557 1.00 87.06 147 GLY A N 1
ATOM 1096 C CA . GLY A 1 147 ? 9.167 16.949 5.423 1.00 87.06 147 GLY A CA 1
ATOM 1097 C C . GLY A 1 147 ? 9.645 17.328 4.025 1.00 87.06 147 GLY A C 1
ATOM 1098 O O . GLY A 1 147 ? 9.771 18.516 3.735 1.00 87.06 147 GLY A O 1
ATOM 1099 N N . ASP A 1 148 ? 9.872 16.335 3.169 1.00 85.81 148 ASP A N 1
ATOM 1100 C CA . ASP A 1 148 ? 10.386 16.497 1.803 1.00 85.81 148 ASP A CA 1
ATOM 1101 C C . ASP A 1 148 ? 9.382 16.012 0.729 1.00 85.81 148 ASP A C 1
ATOM 1103 O O . ASP A 1 148 ? 9.602 14.997 0.060 1.00 85.81 148 ASP A O 1
ATOM 1107 N N . PRO A 1 149 ? 8.231 16.697 0.570 1.00 84.81 149 PRO A N 1
ATOM 1108 C CA . PRO A 1 149 ? 7.179 16.267 -0.350 1.00 84.81 149 PRO A CA 1
ATOM 1109 C C . PRO A 1 149 ? 7.594 16.333 -1.827 1.00 84.81 149 PRO A C 1
ATOM 1111 O O . PRO A 1 149 ? 6.945 15.695 -2.651 1.00 84.81 149 PRO A O 1
ATOM 1114 N N . ASP A 1 150 ? 8.668 17.050 -2.172 1.00 87.31 150 ASP A N 1
ATOM 1115 C CA . ASP A 1 150 ? 9.159 17.191 -3.551 1.00 87.31 150 ASP A CA 1
ATOM 1116 C C . ASP A 1 150 ? 9.671 15.864 -4.133 1.00 87.31 150 ASP A C 1
ATOM 1118 O O . ASP A 1 150 ? 9.757 15.698 -5.350 1.00 87.31 150 ASP A O 1
ATOM 1122 N N . HIS A 1 151 ? 9.986 14.898 -3.269 1.00 89.44 151 HIS A N 1
ATOM 1123 C CA . HIS A 1 151 ? 10.364 13.552 -3.680 1.00 89.44 151 HIS A CA 1
ATOM 1124 C C . HIS A 1 151 ? 9.160 12.630 -3.907 1.00 89.44 151 HIS A C 1
ATOM 1126 O O . HIS A 1 151 ? 9.360 11.510 -4.372 1.00 89.44 151 HIS A O 1
ATOM 1132 N N . LEU A 1 152 ? 7.923 13.055 -3.629 1.00 90.81 152 LEU A N 1
ATOM 1133 C CA . LEU A 1 152 ? 6.741 12.282 -4.014 1.00 90.81 152 LEU A CA 1
ATOM 1134 C C . LEU A 1 152 ? 6.513 12.360 -5.521 1.00 90.81 152 LEU A C 1
ATOM 1136 O O . LEU A 1 152 ? 6.420 13.436 -6.107 1.00 90.81 152 LEU A O 1
ATOM 1140 N N . VAL A 1 153 ? 6.362 11.194 -6.140 1.00 89.88 153 VAL A N 1
ATOM 1141 C CA . VAL A 1 153 ? 6.126 11.063 -7.583 1.00 89.88 153 VAL A CA 1
ATOM 1142 C C . VAL A 1 153 ? 4.632 10.924 -7.885 1.00 89.88 153 VAL A C 1
ATOM 1144 O O . VAL A 1 153 ? 4.168 11.366 -8.937 1.00 89.88 153 VAL A O 1
ATOM 1147 N N . SER A 1 154 ? 3.854 10.366 -6.952 1.00 87.00 154 SER A N 1
ATOM 1148 C CA . SER A 1 154 ? 2.399 10.238 -7.063 1.00 87.00 154 SER A CA 1
ATOM 1149 C C . SER A 1 154 ? 1.694 10.609 -5.747 1.00 87.00 154 SER A C 1
ATOM 1151 O O . SER A 1 154 ? 2.309 10.577 -4.676 1.00 87.00 154 SER A O 1
ATOM 1153 N N . PRO A 1 155 ? 0.398 10.982 -5.790 1.00 90.12 155 PRO A N 1
ATOM 1154 C CA . PRO A 1 155 ? -0.396 11.168 -4.579 1.00 90.12 155 PRO A CA 1
ATOM 1155 C C . PRO A 1 155 ? -0.499 9.876 -3.762 1.00 90.12 155 PRO A C 1
ATOM 1157 O O . PRO A 1 155 ? -0.613 8.789 -4.328 1.00 90.12 155 PRO A O 1
ATOM 1160 N N . VAL A 1 156 ? -0.583 10.001 -2.435 1.00 93.00 156 VAL A N 1
ATOM 1161 C CA . VAL A 1 156 ? -0.834 8.855 -1.548 1.00 93.00 156 VAL A CA 1
ATOM 1162 C C . VAL A 1 156 ? -2.172 8.203 -1.911 1.00 93.00 156 VAL A C 1
ATOM 1164 O O . VAL A 1 156 ? -3.223 8.851 -1.913 1.00 93.00 156 VAL A O 1
ATOM 1167 N N . ARG A 1 157 ? -2.143 6.904 -2.209 1.00 94.62 157 ARG A N 1
ATOM 1168 C CA . ARG A 1 157 ? -3.325 6.097 -2.524 1.00 94.62 157 ARG A CA 1
ATOM 1169 C C . ARG A 1 157 ? -3.795 5.359 -1.286 1.00 94.62 157 ARG A C 1
ATOM 1171 O O . ARG A 1 157 ? -2.989 4.754 -0.585 1.00 94.62 157 ARG A O 1
ATOM 1178 N N . LEU A 1 158 ? -5.101 5.393 -1.034 1.00 95.00 158 LEU A N 1
ATOM 1179 C CA . LEU A 1 158 ? -5.706 4.858 0.182 1.00 95.00 158 LEU A CA 1
ATOM 1180 C C . LEU A 1 158 ? -6.789 3.833 -0.144 1.00 95.00 158 LEU A C 1
ATOM 1182 O O . LEU A 1 158 ? -7.579 4.018 -1.071 1.00 95.00 158 LEU A O 1
ATOM 1186 N N . ARG A 1 159 ? -6.885 2.792 0.684 1.00 95.38 159 ARG A N 1
ATOM 1187 C CA . ARG A 1 159 ? -8.043 1.897 0.716 1.00 95.38 159 ARG A CA 1
ATOM 1188 C C . ARG A 1 159 ? -8.391 1.511 2.141 1.00 95.38 159 ARG A C 1
ATOM 1190 O O . ARG A 1 159 ? -7.591 0.885 2.826 1.00 95.38 159 ARG A O 1
ATOM 1197 N N . THR A 1 160 ? -9.614 1.820 2.557 1.00 95.38 160 THR A N 1
ATOM 1198 C CA . THR A 1 160 ? -10.169 1.319 3.818 1.00 95.38 160 THR A CA 1
ATOM 1199 C C . THR A 1 160 ? -10.818 -0.046 3.620 1.00 95.38 160 THR A C 1
ATOM 1201 O O . THR A 1 160 ? -11.627 -0.216 2.707 1.00 95.38 160 THR A O 1
ATOM 1204 N N . ILE A 1 161 ? -10.488 -0.981 4.505 1.00 94.69 161 ILE A N 1
ATOM 1205 C CA . ILE A 1 161 ? -11.017 -2.341 4.593 1.00 94.69 161 ILE A CA 1
ATOM 1206 C C . ILE A 1 161 ? -11.689 -2.520 5.958 1.00 94.69 161 ILE A C 1
ATOM 1208 O O . ILE A 1 161 ? -11.213 -1.988 6.962 1.00 94.69 161 ILE A O 1
ATOM 1212 N N . ASP A 1 162 ? -12.798 -3.255 5.981 1.00 94.00 162 ASP A N 1
ATOM 1213 C CA . ASP A 1 162 ? -13.453 -3.710 7.209 1.00 94.00 162 ASP A CA 1
ATOM 1214 C C . ASP A 1 162 ? -12.939 -5.110 7.553 1.00 94.00 162 ASP A C 1
ATOM 1216 O O . ASP A 1 162 ? -13.166 -6.062 6.805 1.00 94.00 162 ASP A O 1
ATOM 1220 N N . LEU A 1 163 ? -12.214 -5.225 8.666 1.00 92.00 163 LEU A N 1
ATOM 1221 C CA . LEU A 1 163 ? -11.665 -6.489 9.165 1.00 92.00 163 LEU A CA 1
ATOM 1222 C C . LEU A 1 163 ? -12.709 -7.293 9.965 1.00 92.00 163 LEU A C 1
ATOM 1224 O O . LEU A 1 163 ? -12.447 -8.415 10.403 1.00 92.00 163 LEU A O 1
ATOM 1228 N N . GLY A 1 164 ? -13.916 -6.744 10.126 1.00 88.44 164 GLY A N 1
ATOM 1229 C CA . GLY A 1 164 ? -15.000 -7.277 10.932 1.00 88.44 164 GLY A CA 1
ATOM 1230 C C . GLY A 1 164 ? -15.011 -6.700 12.347 1.00 88.44 164 GLY A C 1
ATOM 1231 O O . GLY A 1 164 ? -14.070 -6.065 12.806 1.00 88.44 164 GLY A O 1
ATOM 1232 N N . ALA A 1 165 ? -16.119 -6.923 13.065 1.00 85.69 165 ALA A N 1
ATOM 1233 C CA . ALA A 1 165 ? -16.317 -6.423 14.435 1.00 85.69 165 ALA A CA 1
ATOM 1234 C C . ALA A 1 165 ? -16.129 -4.896 14.586 1.00 85.69 165 ALA A C 1
ATOM 1236 O O . ALA A 1 165 ? -15.767 -4.423 15.660 1.00 85.69 165 ALA A O 1
ATOM 1237 N N . ALA A 1 166 ? -16.421 -4.142 13.518 1.00 83.69 166 ALA A N 1
ATOM 1238 C CA . ALA A 1 166 ? -16.210 -2.699 13.418 1.00 83.69 166 ALA A CA 1
ATOM 1239 C C . ALA A 1 166 ? -14.736 -2.251 13.512 1.00 83.69 166 ALA A C 1
ATOM 1241 O O . ALA A 1 166 ? -14.482 -1.066 13.738 1.00 83.69 166 ALA A O 1
ATOM 1242 N N . ASP A 1 167 ? -13.773 -3.157 13.299 1.00 91.00 167 ASP A N 1
ATOM 1243 C CA . ASP A 1 167 ? -12.367 -2.791 13.126 1.00 91.00 167 ASP A CA 1
ATOM 1244 C C . ASP A 1 167 ? -12.101 -2.430 11.660 1.00 91.00 167 ASP A C 1
ATOM 1246 O O . ASP A 1 167 ? -12.158 -3.264 10.755 1.00 91.00 167 ASP A O 1
ATOM 1250 N N . LEU A 1 168 ? -11.850 -1.145 11.423 1.00 94.38 168 LEU A N 1
ATOM 1251 C CA . LEU A 1 168 ? -11.524 -0.615 10.105 1.00 94.38 168 LEU A CA 1
ATOM 1252 C C . LEU A 1 168 ? -10.027 -0.355 10.029 1.00 94.38 168 LEU A C 1
ATOM 1254 O O . LEU A 1 168 ? -9.453 0.236 10.944 1.00 94.38 168 LEU A O 1
ATOM 1258 N N . VAL A 1 169 ? -9.419 -0.686 8.896 1.00 95.44 169 VAL A N 1
ATOM 1259 C CA . VAL A 1 169 ? -8.022 -0.351 8.611 1.00 95.44 169 VAL A CA 1
ATOM 1260 C C . VAL A 1 169 ? -7.916 0.298 7.245 1.00 95.44 169 VAL A C 1
ATOM 1262 O O . VAL A 1 169 ? -8.475 -0.185 6.265 1.00 95.44 169 VAL A O 1
ATOM 1265 N N . THR A 1 170 ? -7.201 1.417 7.175 1.00 95.62 170 THR A N 1
ATOM 1266 C CA . THR A 1 170 ? -6.885 2.103 5.924 1.00 95.62 170 THR A CA 1
ATOM 1267 C C . THR A 1 170 ? -5.452 1.811 5.520 1.00 95.62 170 THR A C 1
ATOM 1269 O O . THR A 1 170 ? -4.517 2.302 6.144 1.00 95.62 170 THR A O 1
ATOM 1272 N N . PHE A 1 171 ? -5.287 1.028 4.460 1.00 95.69 171 PHE A N 1
ATOM 1273 C CA . PHE A 1 171 ? -3.999 0.806 3.818 1.00 95.69 171 PHE A CA 1
ATOM 1274 C C . PHE A 1 171 ? -3.631 2.004 2.952 1.00 95.69 171 PHE A C 1
ATOM 1276 O O . PHE A 1 171 ? -4.497 2.592 2.297 1.00 95.69 171 PHE A O 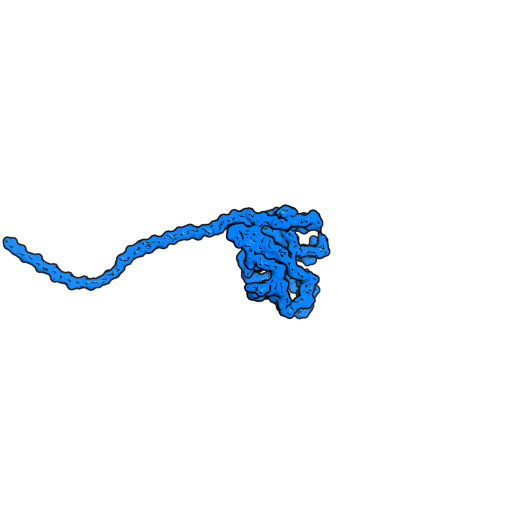1
ATOM 1283 N N . ALA A 1 172 ? -2.348 2.346 2.951 1.00 94.94 172 ALA A N 1
ATOM 1284 C CA . ALA A 1 172 ? -1.794 3.456 2.202 1.00 94.94 172 ALA A CA 1
ATOM 1285 C C . ALA A 1 172 ? -0.559 3.010 1.418 1.00 94.94 172 ALA A C 1
ATOM 1287 O O . ALA A 1 172 ? 0.312 2.323 1.954 1.00 94.94 172 ALA A O 1
ATOM 1288 N N . ALA A 1 173 ? -0.482 3.439 0.164 1.00 93.81 173 ALA A N 1
ATOM 1289 C CA . ALA A 1 173 ? 0.699 3.308 -0.675 1.00 93.81 173 ALA A CA 1
ATOM 1290 C C . ALA A 1 173 ? 1.092 4.678 -1.221 1.00 93.81 173 ALA A C 1
ATOM 1292 O O . ALA A 1 173 ? 0.228 5.518 -1.486 1.00 93.81 173 ALA A O 1
ATOM 1293 N N . TYR A 1 174 ? 2.387 4.903 -1.391 1.00 91.62 174 TYR A N 1
ATOM 1294 C CA . TYR A 1 174 ? 2.897 6.128 -1.990 1.00 91.62 174 TYR A CA 1
ATOM 1295 C C . TYR A 1 174 ? 4.175 5.848 -2.771 1.00 91.62 174 TYR A C 1
ATOM 1297 O O . TYR A 1 174 ? 4.966 4.970 -2.415 1.00 91.62 174 TYR A O 1
ATOM 1305 N N . HIS A 1 175 ? 4.330 6.597 -3.856 1.00 91.50 175 HIS A N 1
ATOM 1306 C CA . HIS A 1 175 ? 5.448 6.527 -4.785 1.00 91.50 175 HIS A CA 1
ATOM 1307 C C . HIS A 1 175 ? 6.365 7.710 -4.532 1.00 91.50 175 HIS A C 1
ATOM 1309 O O . HIS A 1 175 ? 5.913 8.858 -4.522 1.00 91.50 175 HIS A O 1
ATOM 1315 N N . TYR A 1 176 ? 7.649 7.448 -4.349 1.00 90.44 176 TYR A N 1
ATOM 1316 C CA . TYR A 1 176 ? 8.630 8.495 -4.130 1.00 90.44 176 TYR A CA 1
ATOM 1317 C C . TYR A 1 176 ? 9.955 8.174 -4.819 1.00 90.44 176 TYR A C 1
ATOM 1319 O O . TYR A 1 176 ? 10.248 7.029 -5.164 1.00 90.44 176 TYR A O 1
ATOM 1327 N N . ARG A 1 177 ? 10.768 9.207 -5.014 1.00 91.00 177 ARG A N 1
ATOM 1328 C CA . ARG A 1 177 ? 12.133 9.115 -5.520 1.00 91.00 177 ARG A CA 1
ATOM 1329 C C . ARG A 1 177 ? 13.113 9.127 -4.358 1.00 91.00 177 ARG A C 1
ATOM 1331 O O . ARG A 1 177 ? 13.064 10.008 -3.507 1.00 91.00 177 ARG A O 1
ATOM 1338 N N . ILE A 1 178 ? 14.032 8.173 -4.335 1.00 88.88 178 ILE A N 1
ATOM 1339 C CA . ILE A 1 178 ? 15.091 8.113 -3.327 1.00 88.88 178 ILE A CA 1
ATOM 1340 C C . ILE A 1 178 ? 16.109 9.217 -3.641 1.00 88.88 178 ILE A C 1
ATOM 1342 O O . ILE A 1 178 ? 16.590 9.280 -4.780 1.00 88.88 178 ILE A O 1
ATOM 1346 N N . PRO A 1 179 ? 16.485 10.075 -2.674 1.00 89.00 179 PRO A N 1
ATOM 1347 C CA . PRO A 1 179 ? 17.437 11.150 -2.921 1.00 89.00 179 PRO A CA 1
ATOM 1348 C C . PRO A 1 179 ? 18.745 10.637 -3.539 1.00 89.00 179 PRO A C 1
ATOM 1350 O O . PRO A 1 179 ? 19.442 9.798 -2.968 1.00 89.00 179 PRO A O 1
ATOM 1353 N N . ALA A 1 180 ? 19.138 11.194 -4.690 1.00 89.19 180 ALA A N 1
ATOM 1354 C CA . ALA A 1 180 ? 20.389 10.829 -5.372 1.00 89.19 180 ALA A CA 1
ATOM 1355 C C . ALA A 1 180 ? 21.645 11.148 -4.537 1.00 89.19 180 ALA A C 1
ATOM 1357 O O . ALA A 1 180 ? 22.728 10.629 -4.791 1.00 89.19 180 ALA A O 1
ATOM 1358 N N . THR A 1 181 ? 21.496 11.999 -3.520 1.00 85.81 181 THR A N 1
ATOM 1359 C CA . THR A 1 181 ? 22.558 12.358 -2.575 1.00 85.81 181 THR A CA 1
ATOM 1360 C C . THR A 1 181 ? 22.915 11.227 -1.606 1.00 85.81 181 THR A C 1
ATOM 1362 O O . THR A 1 181 ? 23.900 11.355 -0.881 1.00 85.81 181 THR A O 1
ATOM 1365 N N . GLY A 1 182 ? 22.116 10.152 -1.548 1.00 76.94 182 GLY A N 1
ATOM 1366 C CA . GLY A 1 182 ? 22.264 9.065 -0.576 1.00 76.94 182 GLY A CA 1
ATOM 1367 C C . GLY A 1 182 ? 21.854 9.449 0.849 1.00 76.94 182 GLY A C 1
ATOM 1368 O O . GLY A 1 182 ? 22.038 8.661 1.775 1.00 76.94 182 GLY A O 1
ATOM 1369 N N . ARG A 1 183 ? 21.314 10.658 1.049 1.00 80.69 183 ARG A N 1
ATOM 1370 C CA . ARG A 1 183 ? 20.722 11.050 2.330 1.00 80.69 183 ARG A CA 1
ATOM 1371 C C . ARG A 1 183 ? 19.393 10.318 2.531 1.00 80.69 183 ARG A C 1
ATOM 1373 O O . ARG A 1 183 ? 18.682 10.120 1.543 1.00 80.69 183 ARG A O 1
ATOM 1380 N N . PRO A 1 184 ? 19.040 9.962 3.780 1.00 75.56 184 PRO A N 1
ATOM 1381 C CA . PRO A 1 184 ? 17.707 9.473 4.082 1.00 75.56 184 PRO A CA 1
ATOM 1382 C C . PRO A 1 184 ? 16.674 10.480 3.599 1.00 75.56 184 PRO A C 1
ATOM 1384 O O . PRO A 1 184 ? 16.840 11.692 3.776 1.00 75.56 184 PRO A O 1
ATOM 1387 N N . LEU A 1 185 ? 15.629 9.961 2.974 1.00 83.12 185 LEU A N 1
ATOM 1388 C CA . LEU A 1 185 ? 14.431 10.735 2.738 1.00 83.12 185 LEU A CA 1
ATOM 1389 C C . LEU A 1 185 ? 13.842 11.114 4.102 1.00 83.12 185 LEU A C 1
ATOM 1391 O O . LEU A 1 185 ? 13.968 10.345 5.041 1.00 83.12 185 LEU A O 1
ATOM 1395 N N . SER A 1 186 ? 13.261 12.303 4.229 1.00 86.62 186 SER A N 1
ATOM 1396 C CA . SER A 1 186 ? 12.538 12.687 5.442 1.00 86.62 186 SER A CA 1
ATOM 1397 C C . SER A 1 186 ? 11.096 12.936 5.048 1.00 86.62 186 SER A C 1
ATOM 1399 O O . SER A 1 186 ? 10.718 14.047 4.680 1.00 86.62 186 SER A O 1
ATOM 1401 N N . LEU A 1 187 ? 10.307 11.865 5.049 1.00 88.75 187 LEU A N 1
ATOM 1402 C CA . LEU A 1 187 ? 8.881 11.930 4.762 1.00 88.75 187 LEU A CA 1
ATOM 1403 C C . LEU A 1 187 ? 8.094 11.572 6.011 1.00 88.75 187 LEU A C 1
ATOM 1405 O O . LEU A 1 187 ? 8.383 10.603 6.704 1.00 88.75 187 LEU A O 1
ATOM 1409 N N . SER A 1 188 ? 7.059 12.352 6.287 1.00 91.62 188 SER A N 1
ATOM 1410 C CA . SER A 1 188 ? 6.104 12.056 7.345 1.00 91.62 188 SER A CA 1
ATOM 1411 C C . SER A 1 188 ? 4.690 12.098 6.799 1.00 91.62 188 SER A C 1
ATOM 1413 O O . SER A 1 188 ? 4.303 13.052 6.122 1.00 91.62 188 SER A O 1
ATOM 1415 N N . LEU A 1 189 ? 3.915 11.063 7.115 1.00 90.00 189 LEU A N 1
ATOM 1416 C CA . LEU A 1 189 ? 2.522 10.927 6.706 1.00 90.00 189 LEU A CA 1
ATOM 1417 C C . LEU A 1 189 ? 1.604 11.228 7.888 1.00 90.00 189 LEU A C 1
ATOM 1419 O O . LEU A 1 189 ? 1.602 10.509 8.892 1.00 90.00 189 LEU A O 1
ATOM 1423 N N . CYS A 1 190 ? 0.808 12.280 7.756 1.00 90.38 190 CYS A N 1
ATOM 1424 C CA . CYS A 1 190 ? -0.059 12.800 8.799 1.00 90.38 190 CYS A CA 1
ATOM 1425 C C . CYS A 1 190 ? -1.526 12.553 8.442 1.00 90.38 190 CYS A C 1
ATOM 1427 O O . CYS A 1 190 ? -1.998 12.903 7.360 1.00 90.38 190 CYS A O 1
ATOM 1429 N N . THR A 1 191 ? -2.271 11.954 9.366 1.00 89.75 191 THR A N 1
ATOM 1430 C CA . THR A 1 191 ? -3.736 11.894 9.269 1.00 89.75 191 THR A CA 1
ATOM 1431 C C . THR A 1 191 ? -4.341 13.180 9.844 1.00 89.75 191 THR A C 1
ATOM 1433 O O . THR A 1 191 ? -3.827 13.648 10.859 1.00 89.75 191 THR A O 1
ATOM 1436 N N . PRO A 1 192 ? -5.474 13.694 9.330 1.00 83.38 192 PRO A N 1
ATOM 1437 C CA . PRO A 1 192 ? -6.073 14.949 9.808 1.00 83.38 192 PRO A CA 1
ATOM 1438 C C . PRO A 1 192 ? -6.389 14.995 11.310 1.00 83.38 192 PRO A C 1
ATOM 1440 O O . PRO A 1 192 ? -6.424 16.062 11.913 1.00 83.38 192 PRO A O 1
ATOM 1443 N N . THR A 1 193 ? -6.663 13.839 11.917 1.00 79.06 193 THR A N 1
ATOM 1444 C CA . THR A 1 193 ? -7.102 13.714 13.315 1.00 79.06 193 THR A CA 1
ATOM 1445 C C . THR A 1 193 ? -6.089 12.996 14.206 1.00 79.06 193 THR A C 1
ATOM 1447 O O . THR A 1 193 ? -6.425 12.619 15.326 1.00 79.06 193 THR A O 1
ATOM 1450 N N . GLY A 1 194 ? -4.877 12.738 13.714 1.00 74.31 194 GLY A N 1
ATOM 1451 C CA . GLY A 1 194 ? -3.902 11.882 14.390 1.00 74.31 194 GLY A CA 1
ATOM 1452 C C . GLY A 1 194 ? -2.470 12.379 14.239 1.00 74.31 194 GLY A C 1
ATOM 1453 O O . GLY A 1 194 ? -2.207 13.377 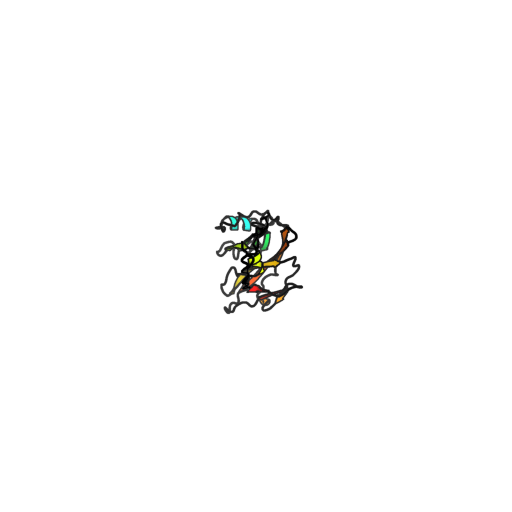13.575 1.00 74.31 194 GLY A O 1
ATOM 1454 N N . ALA A 1 195 ? -1.539 11.680 14.885 1.00 77.44 195 ALA A N 1
ATOM 1455 C CA . ALA A 1 195 ? -0.122 12.010 14.817 1.00 77.44 195 ALA A CA 1
ATOM 1456 C C . ALA A 1 195 ? 0.473 11.661 13.444 1.00 77.44 195 ALA A C 1
ATOM 1458 O O . ALA A 1 195 ? 0.061 10.698 12.792 1.00 77.44 195 ALA A O 1
ATOM 1459 N N . CYS A 1 196 ? 1.476 12.433 13.036 1.00 86.94 196 CYS A N 1
ATOM 1460 C CA . CYS A 1 196 ? 2.320 12.086 11.903 1.00 86.94 196 CYS A CA 1
ATOM 1461 C C . CYS A 1 196 ? 3.132 10.829 12.217 1.00 86.94 196 CYS A C 1
ATOM 1463 O O . CYS A 1 196 ? 3.588 10.637 13.347 1.00 86.94 196 CYS A O 1
ATOM 1465 N N . ARG A 1 197 ? 3.322 9.987 11.206 1.00 86.88 197 ARG A N 1
ATOM 1466 C CA . ARG A 1 197 ? 4.194 8.816 11.283 1.00 86.88 197 ARG A CA 1
ATOM 1467 C C . ARG A 1 197 ? 5.373 9.005 10.349 1.00 86.88 197 ARG A C 1
ATOM 1469 O O . ARG A 1 197 ? 5.197 9.517 9.243 1.00 86.88 197 ARG A O 1
ATOM 1476 N N . ASP A 1 198 ? 6.534 8.562 10.813 1.00 86.50 198 ASP A N 1
ATOM 1477 C CA . ASP A 1 198 ? 7.713 8.436 9.973 1.00 86.50 198 ASP A CA 1
ATOM 1478 C C . ASP A 1 198 ? 7.411 7.496 8.800 1.00 86.50 198 ASP A C 1
ATOM 1480 O O . ASP A 1 198 ? 6.825 6.420 8.979 1.00 86.50 198 ASP A O 1
ATOM 1484 N N . ALA A 1 199 ? 7.737 7.956 7.601 1.00 82.56 199 ALA A N 1
ATOM 1485 C CA . ALA A 1 199 ? 7.460 7.264 6.359 1.00 82.56 199 ALA A CA 1
ATOM 1486 C C . ALA A 1 199 ? 8.745 6.718 5.728 1.00 82.56 199 ALA A C 1
ATOM 1488 O O . ALA A 1 199 ? 8.654 5.746 4.985 1.00 82.56 199 ALA A O 1
ATOM 1489 N N . HIS A 1 200 ? 9.913 7.294 6.036 1.00 74.12 200 HIS A N 1
ATOM 1490 C CA . HIS A 1 200 ? 11.212 6.859 5.529 1.00 74.12 200 HIS A CA 1
ATOM 1491 C C . HIS A 1 200 ? 12.359 7.554 6.277 1.00 74.12 200 HIS A C 1
ATOM 1493 O O . HIS A 1 200 ? 12.188 8.753 6.583 1.00 74.12 200 HIS A O 1
#

Sequence (200 aa):
MGRGFGVLCSTVALVTVLAAATACEPVLVPARRPVLLPEPAPASAQWIVDLVAALNLPPQCPEPTRSTMTVLDTDGQDRAVAFWMVDSLDVCYAIINHRDVAPTTIWFAAVEDLLTRTPMPADTTAGLDSYAFTAYRGRVAQIEVSGDPDHLVSPVRLRTIDLGAADLVTFAAYHYRIPATGRPLSLSLCTPTGACRDAH

Solvent-accessible surface area (backbone atoms only — not comparable to full-atom values): 11968 Å² total; per-residue (Å²): 142,81,89,84,88,83,90,77,91,82,82,88,77,88,76,85,80,75,80,73,78,76,70,76,69,76,78,78,69,76,79,81,34,86,54,72,67,94,60,46,34,55,80,80,46,49,63,57,41,55,53,55,66,74,44,92,64,53,92,80,46,70,83,66,44,51,73,52,23,32,67,60,46,64,81,73,79,44,32,37,33,35,36,30,66,64,29,44,55,34,35,28,37,38,42,30,69,29,71,92,44,87,61,58,48,70,48,77,46,47,49,71,50,38,55,68,52,66,33,61,64,69,52,86,58,58,58,38,70,30,45,36,57,40,39,38,84,36,85,68,95,60,73,48,72,40,83,48,58,86,37,49,75,48,76,76,27,74,50,72,44,59,44,53,97,88,42,35,36,18,39,38,35,38,35,30,46,39,42,67,82,67,53,81,55,52,35,29,47,24,39,93,90,54,73,66,37,68,46,80

Secondary structure (DSSP, 8-state):
----------------------------PPPP-PPPPSSPPPGGGHHHHHHHHTS---TTSPPP-TTT-EEEEE-SSS-EEEEEESSSSEEEEEEES-SSSS-EEEEEEEHHHHHHSPPPPS---TT-EEEEEEEEES--S--EEEE-GGGB-SPPEEEEEE-STT-EEEEEEEEEEPPTT-PPP-EEEE-TTS-EEE--

Radius of gyration: 27.25 Å; Cα contacts (8 Å, |Δi|>4): 383; chains: 1; bounding box: 39×54×110 Å

pLDDT: mean 82.05, std 17.92, range [33.53, 96.44]

Mean predicted aligned error: 10.45 Å

Nearest PDB structures (foldseek):
  7qdp-assembly1_F  TM=4.405E-01  e=1.948E-01  Homo sapiens
  8dfq-assembly1_B  TM=3.171E-01  e=2.821E+00  Homo sapiens
  4gko-assembly2_C  TM=3.420E-01  e=5.204E+00  Homo sapiens